Protein AF-A0A1I7Y5K2-F1 (afdb_monomer_lite)

Radius of gyration: 24.34 Å; chains: 1; bounding box: 49×54×79 Å

Organism: NCBI:txid37863

Structure (mmCIF, N/CA/C/O backbone):
data_AF-A0A1I7Y5K2-F1
#
_entry.id   AF-A0A1I7Y5K2-F1
#
loop_
_atom_site.group_PDB
_atom_site.id
_atom_site.type_symbol
_atom_site.label_atom_id
_atom_site.label_alt_id
_atom_site.label_comp_id
_atom_site.label_asym_id
_atom_site.label_entity_id
_atom_site.label_seq_id
_atom_site.pdbx_PDB_ins_code
_atom_site.Cartn_x
_atom_site.Cartn_y
_atom_site.Cartn_z
_atom_site.occupancy
_atom_site.B_iso_or_equiv
_atom_site.auth_seq_id
_atom_site.auth_comp_id
_atom_site.auth_asym_id
_atom_site.auth_atom_id
_atom_site.pdbx_PDB_model_num
ATOM 1 N N . MET A 1 1 ? -17.179 34.595 23.344 1.00 37.66 1 MET A N 1
ATOM 2 C CA . MET A 1 1 ? -16.167 33.654 22.824 1.00 37.66 1 MET A CA 1
ATOM 3 C C . MET A 1 1 ? -15.554 32.947 24.021 1.00 37.66 1 MET A C 1
ATOM 5 O O . MET A 1 1 ? -14.682 33.515 24.659 1.00 37.66 1 MET A O 1
ATOM 9 N N . SER A 1 2 ? -16.093 31.783 24.398 1.00 33.09 2 SER A N 1
ATOM 10 C CA . SER A 1 2 ? -15.522 30.965 25.476 1.00 33.09 2 SER A CA 1
ATOM 11 C C . SER A 1 2 ? -14.330 30.200 24.928 1.00 33.09 2 SER A C 1
ATOM 13 O O . SER A 1 2 ? -14.486 29.302 24.105 1.00 33.09 2 SER A O 1
ATOM 15 N N . THR A 1 3 ? -13.140 30.576 25.372 1.00 35.91 3 THR A N 1
ATOM 16 C CA . THR A 1 3 ? -11.918 29.797 25.209 1.00 35.91 3 THR A CA 1
ATOM 17 C C . THR A 1 3 ? -11.994 28.596 26.149 1.00 35.91 3 THR A C 1
ATOM 19 O O . THR A 1 3 ? -11.677 28.713 27.332 1.00 35.91 3 THR A O 1
ATOM 22 N N . HIS A 1 4 ? -12.454 27.448 25.648 1.00 36.56 4 HIS A N 1
ATOM 23 C CA . HIS A 1 4 ? -12.213 26.178 26.325 1.00 36.56 4 HIS A CA 1
ATOM 24 C C . HIS A 1 4 ? -10.718 25.880 26.216 1.00 36.56 4 HIS A C 1
ATOM 26 O O . HIS A 1 4 ? -10.217 25.521 25.155 1.00 36.56 4 HIS A O 1
ATOM 32 N N . SER A 1 5 ? -10.003 26.116 27.314 1.00 36.72 5 SER A N 1
ATOM 33 C CA . SER A 1 5 ? -8.627 25.668 27.481 1.00 36.72 5 SER A CA 1
ATOM 34 C C . SER A 1 5 ? -8.643 24.143 27.461 1.00 36.72 5 SER A C 1
ATOM 36 O O . SER A 1 5 ? -9.196 23.525 28.368 1.00 36.72 5 SER A O 1
ATOM 38 N N . ALA A 1 6 ? -8.090 23.547 26.407 1.00 40.03 6 ALA A N 1
ATOM 39 C CA . ALA A 1 6 ? -7.808 22.123 26.362 1.00 40.03 6 ALA A CA 1
ATOM 40 C C . ALA A 1 6 ? -6.718 21.839 27.404 1.00 40.03 6 ALA A C 1
ATOM 42 O O . ALA A 1 6 ? -5.532 22.054 27.158 1.00 40.03 6 ALA A O 1
ATOM 43 N N . GLU A 1 7 ? -7.128 21.439 28.607 1.00 40.06 7 GLU A N 1
ATOM 44 C CA . GLU A 1 7 ? -6.228 20.775 29.542 1.00 40.06 7 GLU A CA 1
ATOM 45 C C . GLU A 1 7 ? -5.637 19.567 28.819 1.00 40.06 7 GLU A C 1
ATOM 47 O O . GLU A 1 7 ? -6.370 18.694 28.354 1.00 40.06 7 GLU A O 1
ATOM 52 N N . ALA A 1 8 ? -4.310 19.556 28.680 1.00 41.44 8 ALA A N 1
ATOM 53 C CA . ALA A 1 8 ? -3.574 18.433 28.133 1.00 41.44 8 ALA A CA 1
ATOM 54 C C . ALA A 1 8 ? -3.951 17.185 28.938 1.00 41.44 8 ALA A C 1
ATOM 56 O O . ALA A 1 8 ? -3.559 17.043 30.100 1.00 41.44 8 ALA A O 1
ATOM 57 N N . SER A 1 9 ? -4.766 16.317 28.335 1.00 48.41 9 SER A N 1
ATOM 58 C CA . SER A 1 9 ? -5.190 15.059 28.931 1.00 48.41 9 SER A CA 1
ATOM 59 C C . SER A 1 9 ? -3.938 14.305 29.355 1.00 48.41 9 SER A C 1
ATOM 61 O O . SER A 1 9 ? -3.090 13.991 28.513 1.00 48.41 9 SER A O 1
ATOM 63 N N 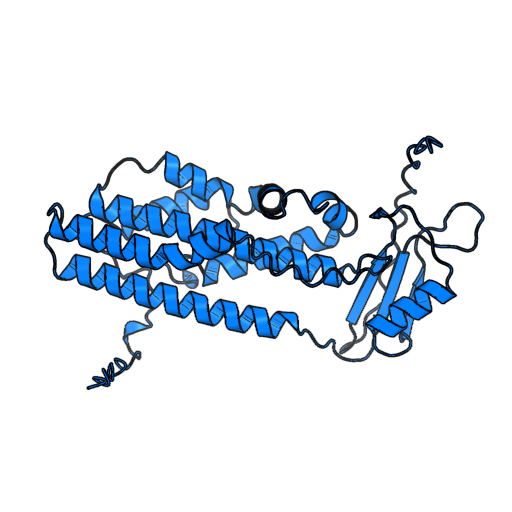. LYS A 1 10 ? -3.794 14.042 30.659 1.00 52.12 10 LYS A N 1
ATOM 64 C CA . LYS A 1 10 ? -2.754 13.133 31.148 1.00 52.12 10 LYS A CA 1
ATOM 65 C C . LYS A 1 10 ? -2.841 11.845 30.325 1.00 52.12 10 LYS A C 1
ATOM 67 O O . LYS A 1 10 ? -3.958 11.361 30.136 1.00 52.12 10 LYS A O 1
ATOM 72 N N . PRO A 1 11 ? -1.714 11.301 29.836 1.00 55.06 11 PRO A N 1
ATOM 73 C CA . PRO A 1 11 ? -1.735 10.045 29.106 1.00 55.06 11 PRO A CA 1
ATOM 74 C C . PRO A 1 11 ? -2.416 9.002 29.993 1.00 55.06 11 PRO A C 1
ATOM 76 O O . PRO A 1 11 ? -1.958 8.746 31.111 1.00 55.06 11 PRO A O 1
ATOM 79 N N . PHE A 1 12 ? -3.554 8.473 29.532 1.00 55.88 12 PHE A N 1
ATOM 80 C CA . PHE A 1 12 ? -4.196 7.331 30.170 1.00 55.88 12 PHE A CA 1
ATOM 81 C C . PHE A 1 12 ? -3.125 6.244 30.289 1.00 55.88 12 PHE A C 1
ATOM 83 O O . PHE A 1 12 ? -2.410 5.981 29.322 1.00 55.88 12 PHE A O 1
ATOM 90 N N . GLY A 1 13 ? -2.933 5.688 31.490 1.00 53.94 13 GLY A N 1
ATOM 91 C CA . GLY A 1 13 ? -1.950 4.624 31.690 1.00 53.94 13 GLY A CA 1
ATOM 92 C C . GLY A 1 13 ? -2.159 3.534 30.638 1.00 53.94 13 GLY A C 1
ATOM 93 O O . GLY A 1 13 ? -3.306 3.207 30.350 1.00 53.94 13 GLY A O 1
ATOM 94 N N . ASN A 1 14 ? -1.066 3.028 30.050 1.00 57.31 14 ASN A N 1
ATOM 95 C CA . ASN A 1 14 ? -1.033 2.041 28.957 1.00 57.31 14 ASN A CA 1
ATOM 96 C C . ASN A 1 14 ? -1.641 0.679 29.363 1.00 57.31 14 ASN A C 1
ATOM 98 O O . ASN A 1 14 ? -0.958 -0.342 29.370 1.00 57.31 14 ASN A O 1
ATOM 102 N N . ILE A 1 15 ? -2.913 0.647 29.743 1.00 66.31 15 ILE A N 1
ATOM 103 C CA . ILE A 1 15 ? -3.674 -0.569 29.994 1.00 66.31 15 ILE A CA 1
ATOM 104 C C . ILE A 1 15 ? -4.551 -0.764 28.764 1.00 66.31 15 ILE A C 1
ATOM 106 O O . ILE A 1 15 ? -5.681 -0.284 28.696 1.00 66.31 15 ILE A O 1
ATOM 110 N N . THR A 1 16 ? -3.973 -1.416 27.761 1.00 73.44 16 THR A N 1
ATOM 111 C CA . THR A 1 16 ? -4.699 -1.883 26.582 1.00 73.44 16 THR A CA 1
ATOM 112 C C . THR A 1 16 ? -5.585 -3.059 26.983 1.00 73.44 16 THR A C 1
ATOM 114 O O . THR A 1 16 ? -5.179 -3.915 27.775 1.00 73.44 16 THR A O 1
ATOM 117 N N . SER A 1 17 ? -6.801 -3.106 26.446 1.00 77.56 17 SER A N 1
ATOM 118 C CA . SER A 1 17 ? -7.681 -4.270 26.581 1.00 77.56 17 SER A CA 1
ATOM 119 C C . SER A 1 17 ? -6.979 -5.535 26.072 1.00 77.56 17 SER A C 1
ATOM 121 O O . SER A 1 17 ? -6.309 -5.522 25.037 1.00 77.56 17 SER A O 1
ATOM 123 N N . GLN A 1 18 ? -7.105 -6.636 26.820 1.00 83.12 18 GLN A N 1
ATOM 124 C CA . GLN A 1 18 ? -6.563 -7.925 26.392 1.00 83.12 18 GLN A CA 1
ATOM 125 C C . GLN A 1 18 ? -7.349 -8.455 25.192 1.00 83.12 18 GLN A C 1
ATOM 127 O O . GLN A 1 18 ? -8.580 -8.379 25.167 1.00 83.12 18 GLN A O 1
ATOM 132 N N . GLU A 1 19 ? -6.639 -9.024 24.218 1.00 87.06 19 GLU A N 1
ATOM 133 C CA . GLU A 1 19 ? -7.276 -9.653 23.065 1.00 87.06 19 GLU A CA 1
ATOM 134 C C . GLU A 1 19 ? -8.032 -10.924 23.489 1.00 87.06 19 GLU A C 1
ATOM 136 O O . GLU A 1 19 ? -7.443 -11.821 24.101 1.00 87.06 19 GLU A O 1
ATOM 141 N N . PRO A 1 20 ? -9.337 -11.030 23.184 1.00 85.81 20 PRO A N 1
ATOM 142 C CA . PRO A 1 20 ? -10.104 -12.233 23.457 1.00 85.81 20 PRO A CA 1
ATOM 143 C C . PRO A 1 20 ? -9.640 -13.384 22.557 1.00 85.81 20 PRO A C 1
ATOM 145 O O . PRO A 1 20 ? -9.213 -13.179 21.422 1.00 85.81 20 PRO A O 1
ATOM 148 N N . LEU A 1 21 ? -9.782 -14.621 23.044 1.00 86.62 21 LEU A N 1
ATOM 149 C CA . LEU A 1 21 ? -9.571 -15.814 22.223 1.00 86.62 21 LEU A CA 1
ATOM 150 C C . LEU A 1 21 ? -10.586 -15.840 21.073 1.00 86.62 21 LEU A C 1
ATOM 152 O O . LEU A 1 21 ? -11.796 -15.866 21.303 1.00 86.62 21 LEU A O 1
ATOM 156 N N . VAL A 1 22 ? -10.081 -15.870 19.842 1.00 90.25 22 VAL A N 1
ATOM 157 C CA . VAL A 1 22 ? -10.894 -15.929 18.624 1.00 90.25 22 VAL A CA 1
ATOM 158 C C . VAL A 1 22 ? -10.987 -17.384 18.169 1.00 90.25 22 VAL A C 1
ATOM 160 O O . VAL A 1 22 ? -9.975 -18.005 17.852 1.00 90.25 22 VAL A O 1
ATOM 163 N N . SER A 1 23 ? -12.195 -17.951 18.172 1.00 89.62 23 SER A N 1
ATOM 164 C CA . SER A 1 23 ? -12.431 -19.299 17.642 1.00 89.62 23 SER A CA 1
ATOM 165 C C . SER A 1 23 ? -12.283 -19.340 16.118 1.00 89.62 23 SER A C 1
ATOM 167 O O . SER A 1 23 ? -12.427 -18.324 15.439 1.00 89.62 23 SER A O 1
ATOM 169 N N . GLU A 1 24 ? -12.016 -20.521 15.560 1.00 89.25 24 GLU A N 1
ATOM 170 C CA . GLU A 1 24 ? -11.939 -20.704 14.107 1.00 89.25 24 GLU A CA 1
ATOM 171 C C . GLU A 1 24 ? -13.240 -20.241 13.422 1.00 89.25 24 GLU A C 1
ATOM 173 O O . GLU A 1 24 ? -14.340 -20.584 13.855 1.00 89.25 24 GLU A O 1
ATOM 178 N N . GLY A 1 25 ? -13.111 -19.424 12.371 1.00 88.06 25 GLY A N 1
ATOM 179 C CA . GLY A 1 25 ? -14.241 -18.805 11.665 1.00 88.06 25 GLY A CA 1
ATOM 180 C C . GLY A 1 25 ? -14.763 -17.497 12.279 1.00 88.06 25 GLY A C 1
ATOM 181 O O . GLY A 1 25 ? -15.548 -16.803 11.629 1.00 88.06 25 GLY A O 1
ATOM 182 N N . SER A 1 26 ? -14.301 -17.131 13.478 1.00 93.06 26 SER A N 1
ATOM 183 C CA . SER A 1 26 ? -14.578 -15.841 14.121 1.00 93.06 26 SER A CA 1
ATOM 184 C C . SER A 1 26 ? -13.512 -14.793 13.775 1.00 93.06 26 SER A C 1
ATOM 186 O O . SER A 1 26 ? -12.433 -15.115 13.278 1.00 93.06 26 SER A O 1
ATOM 188 N N . TRP A 1 27 ? -13.791 -13.524 14.071 1.00 93.50 27 TRP A N 1
ATOM 189 C CA . TRP A 1 27 ? -12.820 -12.425 13.997 1.00 93.50 27 TRP A CA 1
ATOM 190 C C . TRP A 1 27 ? -12.959 -11.484 15.194 1.00 93.50 27 TRP A C 1
ATOM 192 O O . TRP A 1 27 ? -14.011 -11.439 15.837 1.00 93.50 27 TRP A O 1
ATOM 202 N N . SER A 1 28 ? -11.894 -10.739 15.494 1.00 95.12 28 SER A N 1
ATOM 203 C CA . SER A 1 28 ? -11.885 -9.700 16.525 1.00 95.12 28 SER A CA 1
ATOM 204 C C . SER A 1 28 ? -11.565 -8.327 15.951 1.00 95.12 28 SER A C 1
ATOM 206 O O . SER A 1 28 ? -10.893 -8.200 14.926 1.00 95.12 28 SER A O 1
ATOM 208 N N . ASP A 1 29 ? -12.034 -7.294 16.639 1.00 95.69 29 ASP A N 1
ATOM 209 C CA . ASP A 1 29 ? -11.683 -5.904 16.367 1.00 95.69 29 ASP A CA 1
ATOM 210 C C . ASP A 1 29 ? -11.649 -5.112 17.681 1.00 95.69 29 ASP A C 1
ATOM 212 O O . ASP A 1 29 ? -12.198 -5.543 18.703 1.00 95.69 29 ASP A O 1
ATOM 216 N N . ARG A 1 30 ? -10.967 -3.967 17.652 1.00 96.38 30 ARG A N 1
ATOM 217 C CA . ARG A 1 30 ? -10.854 -3.025 18.766 1.00 96.38 30 ARG A CA 1
ATOM 218 C C . ARG A 1 30 ? -11.381 -1.669 18.327 1.00 96.38 30 ARG A C 1
ATOM 220 O O . ARG A 1 30 ? -10.899 -1.104 17.347 1.00 96.38 30 ARG A O 1
ATOM 227 N N . LEU A 1 31 ? -12.346 -1.135 19.072 1.00 96.38 31 LEU A N 1
ATOM 228 C CA . LEU A 1 31 ? -12.863 0.218 18.884 1.00 96.38 31 LEU A CA 1
ATOM 229 C C . LEU A 1 31 ? -12.273 1.136 19.947 1.00 96.38 31 LEU A C 1
ATOM 231 O O . LEU A 1 31 ? -12.247 0.764 21.115 1.00 96.38 31 LEU A O 1
ATOM 235 N N . SER A 1 32 ? -11.845 2.338 19.568 1.00 95.69 32 SER A N 1
ATOM 236 C CA . SER A 1 32 ? -11.253 3.308 20.492 1.00 95.69 32 SER A CA 1
ATOM 237 C C . SER A 1 32 ? -11.743 4.729 20.228 1.00 95.69 32 SER A C 1
ATOM 239 O O . SER A 1 32 ? -11.843 5.166 19.081 1.00 95.69 32 SER A O 1
ATOM 241 N N . THR A 1 33 ? -12.033 5.472 21.294 1.00 95.06 33 THR A N 1
ATOM 242 C CA . THR A 1 33 ? -12.347 6.910 21.273 1.00 95.06 33 THR A CA 1
ATOM 243 C C . THR A 1 33 ? -11.173 7.778 21.734 1.00 95.06 33 THR A C 1
ATOM 245 O O . THR A 1 33 ? -11.324 8.994 21.855 1.00 95.06 33 THR A O 1
ATOM 248 N N . ALA A 1 34 ? -9.997 7.188 21.978 1.00 92.75 34 ALA A N 1
ATOM 249 C CA . ALA A 1 34 ? -8.856 7.872 22.591 1.00 92.75 34 ALA A CA 1
ATOM 250 C C . ALA A 1 34 ? -8.385 9.115 21.810 1.00 92.75 34 ALA A C 1
ATOM 252 O O . ALA A 1 34 ? -8.087 10.141 22.414 1.00 92.75 34 ALA A O 1
ATOM 253 N N . ILE A 1 35 ? -8.404 9.063 20.475 1.00 87.88 35 ILE A N 1
ATOM 254 C CA . ILE A 1 35 ? -8.072 10.190 19.580 1.00 87.88 35 ILE A CA 1
ATOM 255 C C . ILE A 1 35 ? -9.026 11.385 19.750 1.00 87.88 35 ILE A C 1
ATOM 257 O O . ILE A 1 35 ? -8.610 12.534 19.588 1.00 87.88 35 ILE A O 1
ATOM 261 N N . GLU A 1 36 ? -10.292 11.125 20.076 1.00 88.31 36 GLU A N 1
ATOM 262 C CA . GLU A 1 36 ? -11.321 12.149 20.298 1.00 88.31 36 GLU A CA 1
ATOM 263 C C . GLU A 1 36 ? -11.380 12.603 21.766 1.00 88.31 36 GLU A C 1
ATOM 265 O O . GLU A 1 36 ? -12.098 13.544 22.097 1.00 88.31 36 GLU A O 1
ATOM 270 N N . GLY A 1 37 ? -10.660 11.926 22.670 1.00 89.69 37 GLY A N 1
ATOM 271 C CA . GLY A 1 37 ? -10.679 12.215 24.106 1.00 89.69 37 GLY A CA 1
ATOM 272 C C . GLY A 1 37 ? -12.044 11.994 24.769 1.00 89.69 37 GLY A C 1
ATOM 273 O O . GLY A 1 37 ? -12.308 12.548 25.835 1.00 89.69 37 GLY A O 1
ATOM 274 N N . THR A 1 38 ? -12.931 11.215 24.142 1.00 93.25 38 THR A N 1
ATOM 275 C CA . THR A 1 38 ? -14.263 10.903 24.684 1.00 93.25 38 THR A CA 1
ATOM 276 C C . THR A 1 38 ? -14.288 9.516 25.318 1.00 93.25 38 THR A C 1
ATOM 278 O O . THR A 1 38 ? -13.429 8.681 25.044 1.00 93.25 38 THR A O 1
ATOM 281 N N . CYS A 1 39 ? -15.275 9.262 26.177 1.00 95.81 39 CYS A N 1
ATOM 282 C CA . CYS A 1 39 ? -15.468 7.979 26.849 1.00 95.81 39 CYS A CA 1
ATOM 283 C C . CYS A 1 39 ? -16.911 7.520 26.692 1.00 95.81 39 CYS A C 1
ATOM 285 O O . CYS A 1 39 ? -17.830 8.344 26.736 1.00 95.81 39 CYS A O 1
ATOM 287 N N . LYS A 1 40 ? -17.104 6.209 26.564 1.00 97.50 40 LYS A N 1
ATOM 288 C CA . LYS A 1 40 ? -18.413 5.588 26.345 1.00 97.50 40 LYS A CA 1
ATOM 289 C C . LYS A 1 40 ? -18.747 4.605 27.452 1.00 97.50 40 LYS A C 1
ATOM 291 O O . LYS A 1 40 ? -17.862 3.948 27.993 1.00 97.50 40 LYS A O 1
ATOM 296 N N . SER A 1 41 ? -20.024 4.515 27.791 1.00 98.06 41 SER A N 1
ATOM 297 C CA . SER A 1 41 ? -20.540 3.464 28.668 1.00 98.06 41 SER A CA 1
ATOM 298 C C . SER A 1 41 ? -20.424 2.084 28.008 1.00 98.06 41 SER A C 1
ATOM 300 O O . SER A 1 41 ? -20.265 1.965 26.791 1.00 98.06 41 SER A O 1
ATOM 302 N N . GLU A 1 42 ? -20.533 1.026 28.809 1.00 98.06 42 GLU A N 1
ATOM 303 C CA . GLU A 1 42 ? -20.591 -0.350 28.305 1.00 98.06 42 GLU A CA 1
ATOM 304 C C . GLU A 1 42 ? -21.732 -0.555 27.293 1.00 98.06 42 GLU A C 1
ATOM 306 O O . GLU A 1 42 ? -21.532 -1.196 26.263 1.00 98.06 42 GLU A O 1
ATOM 311 N N . GLU A 1 43 ? -22.907 0.036 27.533 1.00 98.38 43 GLU A N 1
ATOM 312 C CA . GLU A 1 43 ? -24.062 -0.052 26.630 1.00 98.38 43 GLU A CA 1
ATOM 313 C C . GLU A 1 43 ? -23.775 0.580 25.259 1.00 98.38 43 GLU A C 1
ATOM 315 O O . GLU A 1 43 ? -24.085 -0.002 24.213 1.00 98.38 43 GLU A O 1
ATOM 320 N N . GLU A 1 44 ? -23.126 1.745 25.244 1.00 98.19 44 GLU A N 1
ATOM 321 C CA . GLU A 1 44 ? -22.708 2.408 24.007 1.00 98.19 44 GLU A CA 1
ATOM 322 C C . GLU A 1 44 ? -21.661 1.583 23.248 1.00 98.19 44 GLU A C 1
ATOM 324 O O . GLU A 1 44 ? -21.746 1.459 22.023 1.00 98.19 44 GLU A O 1
ATOM 329 N N . TRP A 1 45 ? -20.693 0.989 23.954 1.00 98.12 45 TRP A N 1
ATOM 330 C CA . TRP A 1 45 ? -19.691 0.118 23.338 1.00 98.12 45 TRP A CA 1
ATOM 331 C C . TRP A 1 45 ? -20.289 -1.164 22.775 1.00 98.12 45 TRP A C 1
ATOM 333 O O . TRP A 1 45 ? -19.922 -1.592 21.677 1.00 98.12 45 TRP A O 1
ATOM 343 N N . LEU A 1 46 ? -21.241 -1.759 23.488 1.00 98.12 46 LEU A N 1
ATOM 344 C CA . LEU A 1 46 ? -21.940 -2.951 23.039 1.00 98.12 46 LEU A CA 1
ATOM 345 C C . LEU A 1 46 ? -22.811 -2.655 21.814 1.00 98.12 46 LEU A C 1
ATOM 347 O O . LEU A 1 46 ? -22.864 -3.476 20.899 1.00 98.12 46 LEU A O 1
ATOM 351 N N . THR A 1 47 ? -23.441 -1.479 21.766 1.00 98.00 47 THR A N 1
ATOM 352 C CA . THR A 1 47 ? -24.194 -1.006 20.596 1.00 98.00 47 THR A CA 1
ATOM 353 C C . THR A 1 47 ? -23.271 -0.858 19.387 1.00 98.00 47 THR A C 1
ATOM 355 O O . THR A 1 47 ? -23.518 -1.479 18.355 1.00 98.00 47 THR A O 1
ATOM 358 N N . ALA A 1 48 ? -22.153 -0.141 19.534 1.00 96.88 48 ALA A N 1
ATOM 359 C CA . ALA A 1 48 ? -21.166 0.038 18.467 1.00 96.88 48 ALA A CA 1
ATOM 360 C C . ALA A 1 48 ? -20.589 -1.296 17.957 1.00 96.88 48 ALA A C 1
ATOM 362 O O . ALA A 1 48 ? -20.543 -1.538 16.754 1.00 96.88 48 ALA A O 1
ATOM 363 N N . SER A 1 49 ? -20.211 -2.197 18.866 1.00 96.25 49 SER A N 1
ATOM 364 C CA . SER A 1 49 ? -19.684 -3.524 18.512 1.00 96.25 49 SER A CA 1
ATOM 365 C C . SER A 1 49 ? -20.744 -4.395 17.826 1.00 96.25 49 SER A C 1
ATOM 367 O O . SER A 1 49 ? -20.440 -5.173 16.924 1.00 96.25 49 SER A O 1
ATOM 369 N N . THR A 1 50 ? -22.012 -4.252 18.226 1.00 96.12 50 THR A N 1
ATOM 370 C CA . THR A 1 50 ? -23.146 -4.944 17.596 1.00 96.12 50 THR A CA 1
ATOM 371 C C . THR A 1 50 ? -23.363 -4.475 16.160 1.00 96.12 50 THR A C 1
ATOM 373 O O . THR A 1 50 ? -23.651 -5.302 15.296 1.00 96.12 50 THR A O 1
ATOM 376 N N . GLU A 1 51 ? -23.204 -3.177 15.892 1.00 94.06 51 GLU A N 1
ATOM 377 C CA . GLU A 1 51 ? -23.260 -2.627 14.534 1.00 94.06 51 GLU A CA 1
ATOM 378 C C . GLU A 1 51 ? -22.139 -3.190 13.651 1.00 94.06 51 GLU A C 1
ATOM 380 O O . GLU A 1 51 ? -22.418 -3.622 12.535 1.00 94.06 51 GLU A O 1
ATOM 385 N N . GLU A 1 52 ? -20.902 -3.256 14.156 1.00 92.62 52 GLU A N 1
ATOM 386 C CA . GLU A 1 52 ? -19.756 -3.821 13.419 1.00 92.62 52 GLU A CA 1
ATOM 387 C C . GLU A 1 52 ? -19.925 -5.322 13.127 1.00 92.62 52 GLU A C 1
ATOM 389 O O . GLU A 1 52 ? -19.673 -5.785 12.014 1.00 92.62 52 GLU A O 1
ATOM 394 N N . CYS A 1 53 ? -20.402 -6.101 14.102 1.00 93.69 53 CYS A N 1
ATOM 395 C CA . CYS A 1 53 ? -20.674 -7.529 13.914 1.00 93.69 53 CYS A CA 1
ATOM 396 C C . CYS A 1 53 ? -21.953 -7.811 13.088 1.00 93.69 53 CYS A C 1
ATOM 398 O O . CYS A 1 53 ? -22.168 -8.944 12.643 1.00 93.69 53 CYS A O 1
ATOM 400 N N . GLY A 1 54 ? -22.872 -6.843 12.973 1.00 93.94 54 GLY A N 1
ATOM 401 C CA . GLY A 1 54 ? -24.249 -7.039 12.493 1.00 93.94 54 GLY A CA 1
ATOM 402 C C . GLY A 1 54 ? -25.164 -7.830 13.449 1.00 93.94 54 GLY A C 1
ATOM 403 O O . GLY A 1 54 ? -26.290 -8.176 13.084 1.00 93.94 54 GLY A O 1
ATOM 404 N N . LYS A 1 55 ? -24.681 -8.173 14.649 1.00 94.62 55 LYS A N 1
ATOM 405 C CA . LYS A 1 55 ? -25.407 -8.786 15.778 1.00 94.62 55 LYS A CA 1
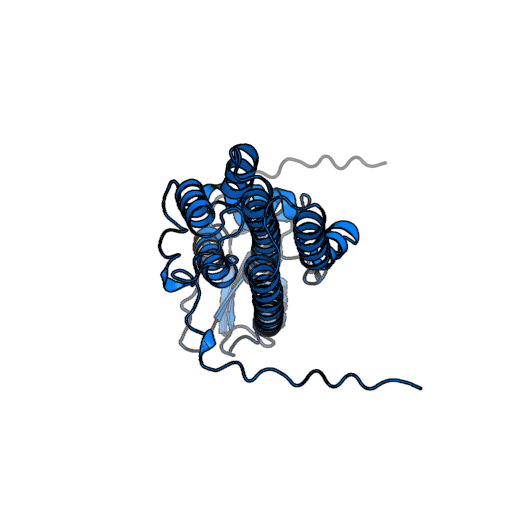ATOM 406 C C . LYS A 1 55 ? -24.563 -8.681 17.051 1.00 94.62 55 LYS A C 1
ATOM 408 O O . LYS A 1 55 ? -23.395 -8.327 16.974 1.00 94.62 55 LYS A O 1
ATOM 413 N N . LYS A 1 56 ? -25.124 -9.014 18.217 1.00 96.62 56 LYS A N 1
ATOM 414 C CA . LYS A 1 56 ? -24.394 -8.920 19.492 1.00 96.62 56 LYS A CA 1
ATOM 415 C C . LYS A 1 56 ? -23.073 -9.720 19.437 1.00 96.62 56 LYS A C 1
ATOM 417 O O . LYS A 1 56 ? -23.126 -10.884 19.024 1.00 96.62 56 LYS A O 1
ATOM 422 N N . PRO A 1 57 ? -21.925 -9.140 19.846 1.00 96.94 57 PRO A N 1
ATOM 423 C CA . PRO A 1 57 ? -20.656 -9.859 19.885 1.00 96.94 57 PRO A CA 1
ATOM 424 C C . PRO A 1 57 ? -20.735 -11.058 20.836 1.00 96.94 57 PRO A C 1
ATOM 426 O O . PRO A 1 57 ? -21.450 -11.033 21.840 1.00 96.94 57 PRO A O 1
ATOM 429 N N . THR A 1 58 ? -19.991 -12.113 20.512 1.00 96.38 58 THR A N 1
ATOM 430 C CA . THR A 1 58 ? -19.932 -13.340 21.328 1.00 96.38 58 THR A CA 1
ATOM 431 C C . THR A 1 58 ? -19.150 -13.143 22.619 1.00 96.38 58 THR A C 1
ATOM 433 O O . THR A 1 58 ? -19.471 -13.753 23.636 1.00 96.38 58 THR A O 1
ATOM 436 N N . ASN A 1 59 ? -18.147 -12.269 22.576 1.00 96.81 59 ASN A N 1
ATOM 437 C CA . ASN A 1 59 ? -17.338 -11.862 23.710 1.00 96.81 59 ASN A CA 1
ATOM 438 C C . ASN A 1 59 ? -16.895 -10.406 23.516 1.00 96.81 59 ASN A C 1
ATOM 440 O O . ASN A 1 59 ? -16.754 -9.955 22.375 1.00 96.81 59 ASN A O 1
ATOM 444 N N . TYR A 1 60 ? -16.678 -9.683 24.610 1.00 97.12 60 TYR A N 1
ATOM 445 C CA . TYR A 1 60 ? -16.065 -8.361 24.601 1.00 97.12 60 TYR A CA 1
ATOM 446 C C . TYR A 1 60 ? -15.338 -8.079 25.916 1.00 97.12 60 TYR A C 1
ATOM 448 O O . TYR A 1 60 ? -15.674 -8.621 26.967 1.00 97.12 60 TYR A O 1
ATOM 456 N N . VAL A 1 61 ? -14.335 -7.214 25.836 1.00 97.25 61 VAL A N 1
ATOM 457 C CA . VAL A 1 61 ? -13.507 -6.756 26.947 1.00 97.25 61 VAL A CA 1
ATOM 458 C C . VAL A 1 61 ? -13.419 -5.239 26.857 1.00 97.25 61 VAL A C 1
ATOM 460 O O . VAL A 1 61 ? -13.006 -4.694 25.833 1.00 97.25 61 VAL A O 1
ATOM 463 N N . LEU A 1 62 ? -13.819 -4.553 27.924 1.00 96.75 62 LEU A N 1
ATOM 464 C CA . LEU A 1 62 ? -13.687 -3.102 28.045 1.00 96.75 62 LEU A CA 1
ATOM 465 C C . LEU A 1 62 ? -12.243 -2.755 28.430 1.00 96.75 62 LEU A C 1
ATOM 467 O O . LEU A 1 62 ? -11.627 -3.461 29.230 1.00 96.75 62 LEU A O 1
ATOM 471 N N . GLY A 1 63 ? -11.691 -1.700 27.832 1.00 94.75 63 GLY A N 1
ATOM 472 C CA . GLY A 1 63 ? -10.331 -1.245 28.122 1.00 94.75 63 GLY A CA 1
ATOM 473 C C . GLY A 1 63 ? -10.254 -0.291 29.309 1.00 94.75 63 GLY A C 1
ATOM 474 O O . GLY A 1 63 ? -10.964 -0.443 30.302 1.00 94.75 63 GLY A O 1
ATOM 475 N N . ALA A 1 64 ? -9.368 0.703 29.218 1.00 92.88 64 ALA A N 1
ATOM 476 C CA . ALA A 1 64 ? -9.134 1.640 30.311 1.00 92.88 64 ALA A CA 1
ATOM 477 C C . ALA A 1 64 ? -10.395 2.448 30.675 1.00 92.88 64 ALA A C 1
ATOM 479 O O . ALA A 1 64 ? -11.071 3.017 29.811 1.00 92.88 64 ALA A O 1
ATOM 480 N N . GLN A 1 65 ? -10.681 2.509 31.976 1.00 95.25 65 GLN A N 1
ATOM 481 C CA . GLN A 1 65 ? -11.772 3.292 32.546 1.00 95.25 65 GLN A CA 1
ATOM 482 C C . GLN A 1 65 ? -11.402 4.782 32.616 1.00 95.25 65 GLN A C 1
ATOM 484 O O . GLN A 1 65 ? -10.249 5.154 32.853 1.00 95.25 65 GLN A O 1
ATOM 489 N N . CYS A 1 66 ? -12.392 5.648 32.421 1.00 94.31 66 CYS A N 1
ATOM 490 C CA . CYS A 1 66 ? -12.223 7.093 32.436 1.00 94.31 66 CYS A CA 1
ATOM 491 C C . CYS A 1 66 ? -12.452 7.684 33.827 1.00 94.31 66 CYS A C 1
ATOM 493 O O . CYS A 1 66 ? -13.558 8.115 34.162 1.00 94.31 66 CYS A O 1
ATOM 495 N N . GLY A 1 67 ? -11.380 7.740 34.622 1.00 91.31 67 GLY A N 1
ATOM 496 C CA . GLY A 1 67 ? -11.452 8.204 36.008 1.00 91.31 67 GLY A CA 1
ATOM 497 C C . GLY A 1 67 ? -12.386 7.316 36.831 1.00 91.31 67 GLY A C 1
ATOM 498 O O . GLY A 1 67 ? -12.361 6.099 36.678 1.00 91.31 67 GLY A O 1
ATOM 499 N N . ASP A 1 68 ? -13.236 7.933 37.651 1.00 91.88 68 ASP A N 1
ATOM 500 C CA . ASP A 1 68 ? -14.175 7.222 38.532 1.00 91.88 68 ASP A CA 1
ATOM 501 C C . ASP A 1 68 ? -15.552 6.969 37.881 1.00 91.88 68 ASP A C 1
ATOM 503 O O . ASP A 1 68 ? -16.513 6.620 38.563 1.00 91.88 68 ASP A O 1
ATOM 507 N N . GLN A 1 69 ? -15.694 7.205 36.570 1.00 92.19 69 GLN A N 1
ATOM 508 C CA . GLN A 1 69 ? -16.950 6.981 35.845 1.00 92.19 69 GLN A CA 1
ATOM 509 C C . GLN A 1 69 ? -16.998 5.562 35.277 1.00 92.19 69 GLN A C 1
ATOM 511 O O . GLN A 1 69 ? -15.985 5.074 34.785 1.00 92.19 69 GLN A O 1
ATOM 516 N N . ASP A 1 70 ? -18.180 4.940 35.222 1.00 96.00 70 ASP A N 1
ATOM 517 C CA . ASP A 1 70 ? -18.421 3.660 34.523 1.00 96.00 70 ASP A CA 1
ATOM 518 C C . ASP A 1 70 ? -18.426 3.843 32.990 1.00 96.00 70 ASP A C 1
ATOM 520 O O . ASP A 1 70 ? -19.401 3.579 32.282 1.00 96.00 70 ASP A O 1
ATOM 524 N N . LYS A 1 71 ? -17.327 4.396 32.471 1.00 97.50 71 LYS A N 1
ATOM 525 C CA . LYS A 1 71 ? -17.082 4.677 31.059 1.00 97.50 71 LYS A CA 1
ATOM 526 C C . LYS A 1 71 ? -15.661 4.297 30.689 1.00 97.50 71 LYS A C 1
ATOM 528 O O . LYS A 1 71 ? -14.748 4.420 31.498 1.00 97.50 71 LYS A O 1
ATOM 533 N N . TYR A 1 72 ? -15.477 3.915 29.435 1.00 97.00 72 TYR A N 1
ATOM 534 C CA . TYR A 1 72 ? -14.257 3.304 28.930 1.00 97.00 72 TYR A CA 1
ATOM 535 C C . TYR A 1 72 ? -13.832 3.970 27.622 1.00 97.00 72 TYR A C 1
ATOM 537 O O . TYR A 1 72 ? -14.684 4.400 26.836 1.00 97.00 72 TYR A O 1
ATOM 545 N N . VAL A 1 73 ? -12.522 4.049 27.387 1.00 96.19 73 VAL A N 1
ATOM 546 C CA . VAL A 1 73 ? -11.947 4.636 26.159 1.00 96.19 73 VAL A CA 1
ATOM 547 C C . VAL A 1 73 ? -11.955 3.680 24.969 1.00 96.19 73 VAL A C 1
ATOM 549 O O . VAL A 1 73 ? -11.786 4.113 23.831 1.00 96.19 73 VAL A O 1
ATOM 552 N N . GLU A 1 74 ? -12.124 2.381 25.210 1.00 96.75 74 GLU A N 1
ATOM 553 C CA . GLU A 1 74 ? -12.076 1.366 24.163 1.00 96.75 74 GLU A CA 1
ATOM 554 C C . GLU A 1 74 ? -12.818 0.084 24.553 1.00 96.75 74 GLU A C 1
ATOM 556 O O . GLU A 1 74 ? -13.068 -0.185 25.733 1.00 96.75 74 GLU A O 1
ATOM 561 N N . VAL A 1 75 ? -13.116 -0.726 23.541 1.00 97.56 75 VAL A N 1
ATOM 562 C CA . VAL A 1 75 ? -13.634 -2.090 23.670 1.00 97.56 75 VAL A CA 1
ATOM 563 C C . VAL A 1 75 ? -12.967 -2.983 22.628 1.00 97.56 75 VAL A C 1
ATOM 565 O O . VAL A 1 75 ? -12.831 -2.594 21.469 1.00 97.56 75 VAL A O 1
ATOM 568 N N . THR A 1 76 ? -12.583 -4.192 23.025 1.00 97.81 76 THR A N 1
ATOM 569 C CA . THR A 1 76 ? -12.184 -5.263 22.102 1.00 97.81 76 THR A CA 1
ATOM 570 C C . THR A 1 76 ? -13.263 -6.334 22.106 1.00 97.81 76 THR A C 1
ATOM 572 O O . THR A 1 76 ? -13.730 -6.727 23.170 1.00 97.81 76 THR A O 1
ATOM 575 N N . PHE A 1 77 ? -13.690 -6.809 20.939 1.00 96.81 77 PHE A N 1
ATOM 576 C CA . PHE A 1 77 ? -14.827 -7.726 20.814 1.00 96.81 77 PHE A CA 1
ATOM 577 C C . PHE A 1 77 ? -14.582 -8.825 19.778 1.00 96.81 77 PHE A C 1
ATOM 579 O O . PHE A 1 77 ? -13.648 -8.751 18.982 1.00 96.81 77 PHE A O 1
ATOM 586 N N . THR A 1 78 ? -15.412 -9.872 19.808 1.00 97.00 78 THR A N 1
ATOM 587 C CA . THR A 1 78 ? -15.340 -11.020 18.889 1.00 97.00 78 THR A CA 1
ATOM 588 C C . THR A 1 78 ? -16.687 -11.292 18.227 1.00 97.00 78 THR A C 1
ATOM 590 O O . THR A 1 78 ? -17.707 -11.465 18.905 1.00 97.00 78 THR A O 1
ATOM 593 N N . CYS A 1 79 ? -16.683 -11.405 16.901 1.00 95.50 79 CYS A N 1
ATOM 594 C CA . CYS A 1 79 ? -17.835 -11.793 16.093 1.00 95.50 79 CYS A CA 1
ATOM 595 C C . CYS A 1 79 ? -17.632 -13.212 15.540 1.00 95.50 79 CYS A C 1
ATOM 597 O O . CYS A 1 79 ? -16.546 -13.551 15.086 1.00 95.50 79 CYS A O 1
ATOM 599 N N . ASP A 1 80 ? -18.686 -14.023 15.521 1.00 93.38 80 ASP A N 1
ATOM 600 C CA . ASP A 1 80 ? -18.690 -15.424 15.055 1.00 93.38 80 ASP A CA 1
ATOM 601 C C . ASP A 1 80 ? -19.071 -15.604 13.576 1.00 93.38 80 ASP A C 1
ATOM 603 O O . ASP A 1 80 ? -19.065 -16.717 13.055 1.00 93.38 80 ASP A O 1
ATOM 607 N N . LYS A 1 81 ? -19.463 -14.526 12.892 1.00 84.00 81 LYS A N 1
ATOM 608 C CA . LYS A 1 81 ? -19.709 -14.551 11.449 1.00 84.00 81 LYS A CA 1
ATOM 609 C C . LYS A 1 81 ? -18.434 -14.174 10.711 1.00 84.00 81 LYS A C 1
ATOM 611 O O . LYS A 1 81 ? -17.803 -13.207 11.130 1.00 84.00 81 LYS A O 1
ATOM 616 N N . PRO A 1 82 ? -18.112 -14.819 9.578 1.00 81.81 82 PRO A N 1
ATOM 617 C CA . PRO A 1 82 ? -17.015 -14.371 8.736 1.00 81.81 82 PRO A CA 1
ATOM 618 C C . PRO A 1 82 ? -17.243 -12.918 8.328 1.00 81.81 82 PRO A C 1
ATOM 620 O O . PRO A 1 82 ? -18.363 -12.499 8.013 1.00 81.81 82 PRO A O 1
ATOM 623 N N . ARG A 1 83 ? -16.170 -12.135 8.362 1.00 81.50 83 ARG A N 1
ATOM 624 C CA . ARG A 1 83 ? -16.241 -10.725 8.016 1.00 81.50 83 ARG A CA 1
ATOM 625 C C . ARG A 1 83 ? -16.448 -10.570 6.516 1.00 81.50 83 ARG A C 1
ATOM 627 O O . ARG A 1 83 ? -15.768 -11.211 5.719 1.00 81.50 83 ARG A O 1
ATOM 634 N N . THR A 1 84 ? -17.372 -9.696 6.129 1.00 74.56 84 THR A N 1
ATOM 635 C CA . THR A 1 84 ? -17.472 -9.272 4.730 1.00 74.56 84 THR A CA 1
ATOM 636 C C . THR A 1 84 ? -16.382 -8.236 4.479 1.00 74.56 84 THR A C 1
ATOM 638 O O . THR A 1 84 ? -16.529 -7.076 4.859 1.00 74.56 84 THR A O 1
ATOM 641 N N . ASP A 1 85 ? -15.266 -8.657 3.890 1.00 73.19 85 ASP A N 1
ATOM 642 C CA . ASP A 1 85 ? -14.183 -7.748 3.517 1.00 73.19 85 ASP A CA 1
ATOM 643 C C . ASP A 1 85 ? -14.469 -7.109 2.152 1.00 73.19 85 ASP A C 1
ATOM 645 O O . ASP A 1 85 ? -13.960 -7.524 1.113 1.0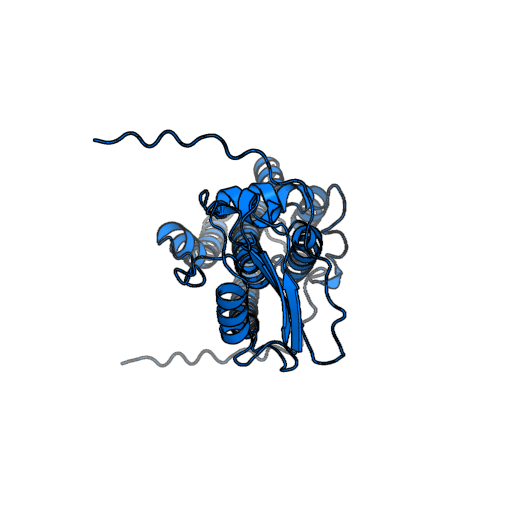0 73.19 85 ASP A O 1
ATOM 649 N N . VAL A 1 86 ? -15.316 -6.077 2.167 1.00 67.81 86 VAL A N 1
ATOM 650 C CA . VAL A 1 86 ? -15.675 -5.302 0.966 1.00 67.81 86 VAL A CA 1
ATOM 651 C C . VAL A 1 86 ? -14.442 -4.636 0.335 1.00 67.81 86 VAL A C 1
ATOM 653 O O . VAL A 1 86 ? -14.436 -4.338 -0.860 1.00 67.81 86 VAL A O 1
ATOM 656 N N . TYR A 1 87 ? -13.379 -4.409 1.112 1.00 69.94 87 TYR A N 1
ATOM 657 C CA . TYR A 1 87 ? -12.172 -3.758 0.616 1.00 69.94 87 TYR A CA 1
ATOM 658 C C . TYR A 1 87 ? -11.316 -4.722 -0.192 1.00 69.94 87 TYR A C 1
ATOM 660 O O . TYR A 1 87 ? -10.839 -4.336 -1.256 1.00 69.94 87 TYR A O 1
ATOM 668 N N . THR A 1 88 ? -11.162 -5.975 0.242 1.00 73.44 88 THR A N 1
ATOM 669 C CA . THR A 1 88 ? -10.325 -6.956 -0.469 1.00 73.44 88 THR A CA 1
ATOM 670 C C . THR A 1 88 ? -10.740 -7.144 -1.932 1.00 73.44 88 THR A C 1
ATOM 672 O O . THR A 1 88 ? -9.868 -7.206 -2.806 1.00 73.44 88 THR A O 1
ATOM 675 N N . ASP A 1 89 ? -12.037 -7.132 -2.242 1.00 72.12 89 ASP A N 1
ATOM 676 C CA . ASP A 1 89 ? -12.515 -7.225 -3.627 1.00 72.12 89 ASP A CA 1
ATOM 677 C C . ASP A 1 89 ? -12.082 -6.012 -4.465 1.00 72.12 89 ASP A C 1
ATOM 679 O O . ASP A 1 89 ? -11.535 -6.158 -5.562 1.00 72.12 89 ASP A O 1
ATOM 683 N N . ILE A 1 90 ? -12.253 -4.800 -3.927 1.00 72.88 90 ILE A N 1
ATOM 684 C CA . ILE A 1 90 ? -11.855 -3.550 -4.593 1.00 72.88 90 ILE A CA 1
ATOM 685 C C . ILE A 1 90 ? -10.336 -3.514 -4.797 1.00 72.88 90 ILE A C 1
ATOM 687 O O . ILE A 1 90 ? -9.861 -3.163 -5.882 1.00 72.88 90 ILE A O 1
ATOM 691 N N . LEU A 1 91 ? -9.574 -3.909 -3.776 1.00 74.62 91 LEU A N 1
ATOM 692 C CA . LEU A 1 91 ? -8.117 -3.981 -3.822 1.00 74.62 91 LEU A CA 1
ATOM 693 C C . LEU A 1 91 ? -7.634 -4.963 -4.892 1.00 74.62 91 LEU A C 1
ATOM 695 O O . LEU A 1 91 ? -6.721 -4.653 -5.658 1.00 74.62 91 LEU A O 1
ATOM 699 N N . THR A 1 92 ? -8.293 -6.115 -5.001 1.00 78.44 92 THR A N 1
ATOM 700 C CA . THR A 1 92 ? -7.979 -7.135 -6.007 1.00 78.44 92 THR A CA 1
ATOM 701 C C . THR A 1 92 ? -8.261 -6.634 -7.424 1.00 78.44 92 THR A C 1
ATOM 703 O O . THR A 1 92 ? -7.437 -6.812 -8.325 1.00 78.44 92 THR A O 1
ATOM 706 N N . VAL A 1 93 ? -9.392 -5.954 -7.641 1.00 80.00 93 VAL A N 1
ATOM 707 C CA . VAL A 1 93 ? -9.726 -5.361 -8.946 1.00 80.00 93 VAL A CA 1
ATOM 708 C C . VAL A 1 93 ? -8.702 -4.296 -9.346 1.00 80.00 93 VAL A C 1
ATOM 710 O O . VAL A 1 93 ? -8.219 -4.319 -10.482 1.00 80.00 93 VAL A O 1
ATOM 713 N N . LYS A 1 94 ? -8.322 -3.403 -8.420 1.00 77.62 94 LYS A N 1
ATOM 714 C CA . LYS A 1 94 ? -7.278 -2.390 -8.653 1.00 77.62 94 LYS A CA 1
ATOM 715 C C . LYS A 1 94 ? -5.950 -3.044 -9.036 1.00 77.62 94 LYS A C 1
ATOM 717 O O . LYS A 1 94 ? -5.385 -2.697 -10.071 1.00 77.62 94 LYS A O 1
ATOM 722 N N . LYS A 1 95 ? -5.497 -4.032 -8.257 1.00 79.06 95 LYS A N 1
ATOM 723 C CA . LYS A 1 95 ? -4.266 -4.796 -8.517 1.00 79.06 95 LYS A CA 1
ATOM 724 C C . LYS A 1 95 ? -4.235 -5.365 -9.939 1.00 79.06 95 LYS A C 1
ATOM 726 O O . LYS A 1 95 ? -3.279 -5.148 -10.681 1.00 79.06 95 LYS A O 1
ATOM 731 N N . ASN A 1 96 ? -5.312 -6.026 -10.360 1.00 80.44 96 ASN A N 1
ATOM 732 C CA . ASN A 1 96 ? -5.402 -6.612 -11.700 1.00 80.44 96 ASN A CA 1
ATOM 733 C C . ASN A 1 96 ? -5.388 -5.553 -12.815 1.00 80.44 96 ASN A C 1
ATOM 735 O O . ASN A 1 96 ? -4.757 -5.754 -13.856 1.00 80.44 96 ASN A O 1
ATOM 739 N N . TYR A 1 97 ? -6.067 -4.421 -12.604 1.00 82.06 97 TYR A N 1
ATOM 740 C CA . TYR A 1 97 ? -6.059 -3.306 -13.550 1.00 82.06 97 TYR A CA 1
ATOM 741 C C . TYR A 1 97 ? -4.655 -2.721 -13.723 1.00 82.06 97 TYR A C 1
ATOM 743 O O . TYR A 1 97 ? -4.187 -2.587 -14.857 1.00 82.06 97 TYR A O 1
ATOM 751 N N . HIS A 1 98 ? -3.971 -2.426 -12.612 1.00 79.19 98 HIS A N 1
ATOM 752 C CA . HIS A 1 98 ? -2.610 -1.902 -12.640 1.00 79.19 98 HIS A CA 1
ATOM 753 C C . HIS A 1 98 ? -1.687 -2.869 -13.361 1.00 79.19 98 HIS A C 1
ATOM 755 O O . HIS A 1 98 ? -1.096 -2.483 -14.363 1.00 79.19 98 HIS A O 1
ATOM 761 N N . ARG A 1 99 ? -1.681 -4.147 -12.977 1.00 81.38 99 ARG A N 1
ATOM 762 C CA . ARG A 1 99 ? -0.824 -5.153 -13.606 1.00 81.38 99 ARG A CA 1
ATOM 763 C C . ARG A 1 99 ? -0.978 -5.222 -15.130 1.00 81.38 99 ARG A C 1
ATOM 765 O O . ARG A 1 99 ? 0.008 -5.302 -15.860 1.00 81.38 99 ARG A O 1
ATOM 772 N N . LYS A 1 100 ? -2.210 -5.154 -15.643 1.00 84.38 100 LYS A N 1
ATOM 773 C CA . LYS A 1 100 ? -2.468 -5.140 -17.093 1.00 84.38 100 LYS A CA 1
ATOM 774 C C . LYS A 1 100 ? -1.895 -3.894 -17.773 1.00 84.38 100 LYS A C 1
ATOM 776 O O . LYS A 1 100 ? -1.370 -3.984 -18.888 1.00 84.38 100 LYS A O 1
ATOM 781 N N . LEU A 1 101 ? -2.013 -2.740 -17.120 1.00 83.00 101 LEU A N 1
ATOM 782 C CA . LEU A 1 101 ? -1.440 -1.487 -17.598 1.00 83.00 101 LEU A CA 1
ATOM 783 C C . LEU A 1 101 ? 0.093 -1.585 -17.662 1.00 83.00 101 LEU A C 1
ATOM 785 O O . LEU A 1 101 ? 0.661 -1.267 -18.705 1.00 83.00 101 LEU A O 1
ATOM 789 N N . GLU A 1 102 ? 0.741 -2.111 -16.616 1.00 84.00 102 GLU A N 1
ATOM 790 C CA . GLU A 1 102 ? 2.200 -2.320 -16.570 1.00 84.00 102 GLU A CA 1
ATOM 791 C C . GLU A 1 102 ? 2.687 -3.162 -17.750 1.00 84.00 102 GLU A C 1
ATOM 793 O O . GLU A 1 102 ? 3.586 -2.749 -18.482 1.00 84.00 102 GLU A O 1
ATOM 798 N N . LEU A 1 103 ? 2.050 -4.316 -17.980 1.00 84.69 103 LEU A N 1
ATOM 799 C CA . LEU A 1 103 ? 2.403 -5.226 -19.072 1.00 84.69 103 LEU A CA 1
ATOM 800 C C . LEU A 1 103 ? 2.242 -4.564 -20.444 1.00 84.69 103 LEU A C 1
ATOM 802 O O . LEU A 1 103 ? 3.088 -4.728 -21.324 1.00 84.69 103 LEU A O 1
ATOM 806 N N . THR A 1 104 ? 1.174 -3.784 -20.624 1.00 88.44 104 THR A N 1
ATOM 807 C CA . THR A 1 104 ? 0.908 -3.071 -21.881 1.00 88.44 104 THR A CA 1
ATOM 808 C C . THR A 1 104 ? 1.986 -2.026 -22.159 1.00 88.44 104 THR A C 1
ATOM 810 O O . THR A 1 104 ? 2.498 -1.934 -23.277 1.00 88.44 104 THR A O 1
ATOM 813 N N . ILE A 1 105 ? 2.356 -1.242 -21.145 1.00 88.06 105 ILE A N 1
ATOM 814 C CA . ILE A 1 105 ? 3.379 -0.204 -21.283 1.00 88.06 105 ILE A CA 1
ATOM 815 C C . ILE A 1 105 ? 4.755 -0.840 -21.496 1.00 88.06 105 ILE A C 1
ATOM 817 O O . ILE A 1 105 ? 5.497 -0.404 -22.375 1.00 88.06 105 ILE A O 1
ATOM 821 N N . PHE A 1 106 ? 5.083 -1.896 -20.749 1.00 88.62 106 PHE A N 1
ATOM 822 C CA . PHE A 1 106 ? 6.337 -2.621 -20.916 1.00 88.62 106 PHE A CA 1
ATOM 823 C C . PHE A 1 106 ? 6.473 -3.187 -22.336 1.00 88.62 106 PHE A C 1
ATOM 825 O O . PHE A 1 106 ? 7.496 -2.986 -22.990 1.00 88.62 106 PHE A O 1
ATOM 832 N N . GLY A 1 107 ? 5.419 -3.824 -22.861 1.00 89.81 107 GLY A N 1
ATOM 833 C CA . GLY A 1 107 ? 5.393 -4.316 -24.240 1.00 89.81 107 GLY A CA 1
ATOM 834 C C . GLY A 1 107 ? 5.603 -3.204 -25.273 1.00 89.81 107 GLY A C 1
ATOM 835 O O . GLY A 1 107 ? 6.293 -3.407 -26.272 1.00 89.81 107 GLY A O 1
ATOM 836 N N . ARG A 1 108 ? 5.082 -1.999 -25.009 1.00 92.19 108 ARG A N 1
ATOM 837 C CA . ARG A 1 108 ? 5.329 -0.822 -25.852 1.00 92.19 108 ARG A CA 1
ATOM 838 C C . ARG A 1 108 ? 6.790 -0.371 -25.806 1.00 92.19 108 ARG A C 1
ATOM 840 O O . ARG A 1 108 ? 7.343 -0.090 -26.865 1.00 92.19 108 ARG A O 1
ATOM 847 N N . LEU A 1 109 ? 7.417 -0.322 -24.629 1.00 93.12 109 LEU A N 1
ATOM 848 C CA . LEU A 1 109 ? 8.846 -0.001 -24.517 1.00 93.12 109 LEU A CA 1
ATOM 849 C C . LEU A 1 109 ? 9.705 -1.033 -25.252 1.00 93.12 109 LEU A C 1
ATOM 851 O O . LEU A 1 109 ? 10.572 -0.647 -26.029 1.00 93.12 109 LEU A O 1
ATOM 855 N N . ALA A 1 110 ? 9.409 -2.326 -25.082 1.00 92.31 110 ALA A N 1
ATOM 856 C CA . ALA A 1 110 ? 10.087 -3.398 -25.809 1.00 92.31 110 ALA A CA 1
ATOM 857 C C . ALA A 1 110 ? 10.025 -3.181 -27.323 1.00 92.31 110 ALA A C 1
ATOM 859 O O . ALA A 1 110 ? 11.041 -3.258 -28.007 1.00 92.31 110 ALA A O 1
ATOM 860 N N . HIS A 1 111 ? 8.836 -2.858 -27.836 1.00 93.56 111 HIS A N 1
ATOM 861 C CA . HIS A 1 111 ? 8.632 -2.610 -29.255 1.00 93.56 111 HIS A CA 1
ATOM 862 C C . HIS A 1 111 ? 9.448 -1.418 -29.771 1.00 93.56 111 HIS A C 1
ATOM 864 O O . HIS A 1 111 ? 10.065 -1.526 -30.827 1.00 93.56 111 HIS A O 1
ATOM 870 N N . ILE A 1 112 ? 9.478 -0.304 -29.029 1.00 95.19 112 ILE A N 1
ATOM 871 C CA . ILE A 1 112 ? 10.275 0.879 -29.391 1.00 95.19 112 ILE A CA 1
ATOM 872 C C . ILE A 1 112 ? 11.758 0.501 -29.457 1.00 95.19 112 ILE A C 1
ATOM 874 O O . ILE A 1 112 ? 12.406 0.743 -30.471 1.00 95.19 112 ILE A O 1
ATOM 878 N N . VAL A 1 113 ? 12.270 -0.168 -28.419 1.00 94.31 113 VAL A N 1
ATOM 879 C CA . VAL A 1 113 ? 13.671 -0.613 -28.332 1.00 94.31 113 VAL A CA 1
ATOM 880 C C . VAL A 1 113 ? 14.055 -1.570 -29.468 1.00 94.31 113 VAL A C 1
ATOM 882 O O . VAL A 1 113 ? 15.169 -1.500 -29.975 1.00 94.31 113 VAL A O 1
ATOM 885 N N . GLU A 1 114 ? 13.147 -2.445 -29.902 1.00 94.19 114 GLU A N 1
ATOM 886 C CA . GLU A 1 114 ? 13.403 -3.407 -30.983 1.00 94.19 114 GLU A CA 1
ATOM 887 C C . GLU A 1 114 ? 13.311 -2.809 -32.397 1.00 94.19 114 GLU A C 1
ATOM 889 O O . GLU A 1 114 ? 13.876 -3.375 -33.338 1.00 94.19 114 GLU A O 1
ATOM 894 N N . LYS A 1 115 ? 12.542 -1.731 -32.589 1.00 95.94 115 LYS A N 1
ATOM 895 C CA . LYS A 1 115 ? 12.212 -1.197 -33.925 1.00 95.94 115 LYS A CA 1
ATOM 896 C C . LYS A 1 115 ? 12.877 0.127 -34.252 1.00 95.94 115 LYS A C 1
ATOM 898 O O . LYS A 1 115 ? 13.035 0.435 -35.433 1.00 95.94 115 LYS A O 1
ATOM 903 N N . GLU A 1 116 ? 13.247 0.901 -33.245 1.00 95.94 116 GLU A N 1
ATOM 904 C CA . GLU A 1 116 ? 13.784 2.241 -33.418 1.00 95.94 116 GLU A CA 1
ATOM 905 C C . GLU A 1 116 ? 15.265 2.282 -33.023 1.00 95.94 116 GLU A C 1
ATOM 907 O O . GLU A 1 116 ? 15.701 1.619 -32.085 1.00 95.94 116 GLU A O 1
ATOM 912 N N . SER A 1 117 ? 16.064 3.064 -33.753 1.00 93.44 117 SER A N 1
ATOM 913 C CA . SER A 1 117 ? 17.483 3.228 -33.425 1.00 93.44 117 SER A CA 1
ATOM 914 C C . SER A 1 117 ? 17.629 4.107 -32.179 1.00 93.44 117 SER A C 1
ATOM 916 O O . SER A 1 117 ? 17.069 5.212 -32.169 1.00 93.44 117 SER A O 1
ATOM 918 N N . PRO A 1 118 ? 18.427 3.694 -31.174 1.00 93.44 118 PRO A N 1
ATOM 919 C CA . PRO A 1 118 ? 18.690 4.523 -30.004 1.00 93.44 118 PRO A CA 1
ATOM 920 C C . PRO A 1 118 ? 19.345 5.849 -30.408 1.00 93.44 118 PRO A C 1
ATOM 922 O O . PRO A 1 118 ? 19.953 5.959 -31.478 1.00 93.44 118 PRO A O 1
ATOM 925 N N . TYR A 1 119 ? 19.215 6.854 -29.540 1.00 91.62 119 TYR A N 1
ATOM 926 C CA . TYR A 1 119 ? 19.764 8.209 -29.714 1.00 91.62 119 TYR A CA 1
ATOM 927 C C . TYR A 1 119 ? 19.202 9.010 -30.898 1.00 91.62 119 TYR A C 1
ATOM 929 O O . TYR A 1 119 ? 19.727 10.071 -31.236 1.00 91.62 119 TYR A O 1
ATOM 937 N N . THR A 1 120 ? 18.126 8.536 -31.528 1.00 93.94 120 THR A N 1
ATOM 938 C CA . THR A 1 120 ? 17.385 9.323 -32.516 1.00 93.94 120 THR A CA 1
ATOM 939 C C . THR A 1 120 ? 16.301 10.156 -31.838 1.00 93.94 120 THR A C 1
ATOM 941 O O . THR A 1 120 ? 15.751 9.775 -30.805 1.00 93.94 120 THR A O 1
ATOM 944 N N . GLU A 1 121 ? 15.941 11.290 -32.443 1.00 95.00 121 GLU A N 1
ATOM 945 C CA . GLU A 1 121 ? 14.828 12.115 -31.955 1.00 95.00 121 GLU A CA 1
ATOM 946 C C . GLU A 1 121 ? 13.506 11.331 -31.939 1.00 95.00 121 GLU A C 1
ATOM 948 O O . GLU A 1 121 ? 12.694 11.499 -31.033 1.00 95.00 121 GLU A O 1
ATOM 953 N N . THR A 1 122 ? 13.305 10.446 -32.922 1.00 96.31 122 THR A N 1
ATOM 954 C CA . THR A 1 122 ? 12.114 9.586 -32.990 1.00 96.31 122 THR A CA 1
ATOM 955 C C . THR A 1 122 ? 12.065 8.626 -31.803 1.00 96.31 122 THR A C 1
ATOM 957 O O . THR A 1 122 ? 11.059 8.621 -31.101 1.00 96.31 122 THR A O 1
ATOM 960 N N . TYR A 1 123 ? 13.175 7.939 -31.506 1.00 95.19 123 TYR A N 1
ATOM 961 C CA . TYR A 1 123 ? 13.288 7.044 -30.351 1.00 95.19 123 TYR A CA 1
ATOM 962 C C . TYR A 1 123 ? 13.000 7.762 -29.034 1.00 95.19 123 TYR A C 1
ATOM 964 O O . TYR A 1 123 ? 12.127 7.334 -28.279 1.00 95.19 123 TYR A O 1
ATOM 972 N N . ASN A 1 124 ? 13.663 8.894 -28.781 1.00 93.94 124 ASN A N 1
ATOM 973 C CA . ASN A 1 124 ? 13.455 9.650 -27.544 1.00 93.94 124 ASN A CA 1
ATOM 974 C C . ASN A 1 124 ? 11.994 10.101 -27.412 1.00 93.94 124 ASN A C 1
ATOM 976 O O . ASN A 1 124 ? 11.370 9.872 -26.379 1.00 93.94 124 ASN A O 1
ATOM 980 N N . ARG A 1 125 ? 11.400 10.633 -28.488 1.00 96.31 125 ARG A N 1
ATOM 981 C CA . ARG A 1 125 ? 9.993 11.052 -28.501 1.00 96.31 125 ARG A CA 1
ATOM 982 C C . ARG A 1 125 ? 9.032 9.878 -28.285 1.00 96.31 125 ARG A C 1
ATOM 984 O O . ARG A 1 125 ? 8.011 10.031 -27.616 1.00 96.31 125 ARG A O 1
ATOM 991 N N . SER A 1 126 ? 9.319 8.705 -28.844 1.00 96.12 126 SER A N 1
ATOM 992 C CA . SER A 1 126 ? 8.522 7.490 -28.641 1.00 96.12 126 SER A CA 1
ATOM 993 C C . SER A 1 126 ? 8.556 7.022 -27.182 1.00 96.12 126 SER A C 1
ATOM 995 O O . SER A 1 126 ? 7.502 6.690 -26.628 1.00 96.12 126 SER A O 1
ATOM 997 N N . ILE A 1 127 ? 9.733 7.042 -26.546 1.00 94.50 127 ILE A N 1
ATOM 998 C CA . ILE A 1 127 ? 9.906 6.717 -25.122 1.00 94.50 127 ILE A CA 1
ATOM 999 C C . ILE A 1 127 ? 9.194 7.748 -24.235 1.00 94.50 127 ILE A C 1
ATOM 1001 O O . ILE A 1 127 ? 8.429 7.363 -23.351 1.00 94.50 127 ILE A O 1
ATOM 1005 N N . GLU A 1 128 ? 9.356 9.045 -24.505 1.00 94.06 128 GLU A N 1
ATOM 1006 C CA . GLU A 1 128 ? 8.652 10.123 -23.797 1.00 94.06 128 GLU A CA 1
ATOM 1007 C C . GLU A 1 128 ? 7.131 9.980 -23.907 1.00 94.06 128 GLU A C 1
ATOM 1009 O O . GLU A 1 128 ? 6.424 10.060 -22.906 1.00 94.06 128 GLU A O 1
ATOM 1014 N N . ASN A 1 129 ? 6.606 9.679 -25.097 1.00 94.00 129 ASN A N 1
ATOM 1015 C CA . ASN A 1 129 ? 5.177 9.435 -25.286 1.00 94.00 129 ASN A CA 1
ATOM 1016 C C . ASN A 1 129 ? 4.686 8.216 -24.490 1.00 94.00 129 ASN A C 1
ATOM 1018 O O . ASN A 1 129 ? 3.564 8.226 -23.975 1.00 94.00 129 ASN A O 1
ATOM 1022 N N . ALA A 1 130 ? 5.498 7.157 -24.390 1.00 92.69 130 ALA A N 1
ATOM 1023 C CA . ALA A 1 130 ? 5.183 6.000 -23.558 1.00 92.69 130 ALA A CA 1
ATOM 1024 C C . ALA A 1 130 ? 5.160 6.378 -22.068 1.00 92.69 130 ALA A C 1
ATOM 1026 O O . ALA A 1 130 ? 4.227 5.989 -21.367 1.00 92.69 130 ALA A O 1
ATOM 1027 N N . LEU A 1 131 ? 6.114 7.199 -21.614 1.00 90.94 131 LEU A N 1
ATOM 1028 C CA . LEU A 1 131 ? 6.133 7.777 -20.270 1.00 90.94 131 LEU A CA 1
ATOM 1029 C C . LEU A 1 131 ? 4.900 8.631 -19.999 1.00 90.94 131 LEU A C 1
ATOM 1031 O O . LEU A 1 131 ? 4.203 8.398 -19.015 1.00 90.94 131 LEU A O 1
ATOM 1035 N N . THR A 1 132 ? 4.558 9.572 -20.872 1.00 90.12 132 THR A N 1
ATOM 1036 C CA . THR A 1 132 ? 3.354 10.3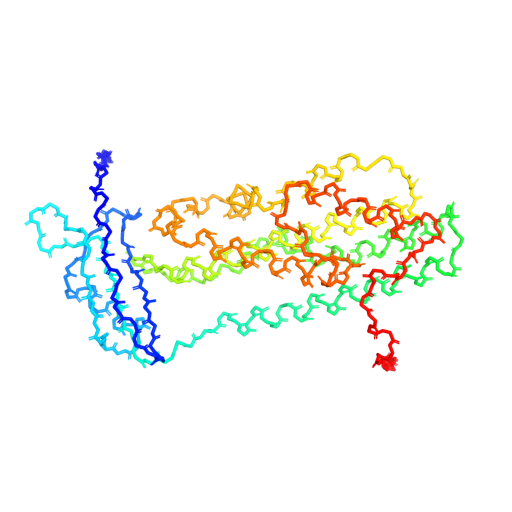91 -20.698 1.00 90.12 132 THR A CA 1
ATOM 1037 C C . THR A 1 132 ? 2.104 9.515 -20.608 1.00 90.12 132 THR A C 1
ATOM 1039 O O . THR A 1 132 ? 1.298 9.695 -19.699 1.00 90.12 132 THR A O 1
ATOM 1042 N N . ALA A 1 133 ? 1.960 8.510 -21.478 1.00 88.31 133 ALA A N 1
ATOM 1043 C CA . ALA A 1 133 ? 0.820 7.594 -21.439 1.00 88.31 133 ALA A CA 1
ATOM 1044 C C . ALA A 1 133 ? 0.764 6.754 -20.148 1.00 88.31 133 ALA A C 1
ATOM 1046 O O . ALA A 1 133 ? -0.317 6.548 -19.599 1.00 88.31 133 ALA A O 1
ATOM 1047 N N . ALA A 1 134 ? 1.916 6.292 -19.653 1.00 85.81 134 ALA A N 1
ATOM 1048 C CA . ALA A 1 134 ? 2.033 5.510 -18.424 1.00 85.81 134 ALA A CA 1
ATOM 1049 C C . ALA A 1 134 ? 1.678 6.312 -17.167 1.00 85.81 134 ALA A C 1
ATOM 1051 O O . ALA A 1 134 ? 1.129 5.781 -16.203 1.00 85.81 134 ALA A O 1
ATOM 1052 N N . THR A 1 135 ? 2.015 7.597 -17.183 1.00 83.62 135 THR A N 1
ATOM 1053 C CA . THR A 1 135 ? 1.994 8.461 -16.002 1.00 83.62 135 THR A CA 1
ATOM 1054 C C . THR A 1 135 ? 0.753 9.338 -15.927 1.00 83.62 135 THR A C 1
ATOM 1056 O O . THR A 1 135 ? 0.374 9.751 -14.833 1.00 83.62 135 THR A O 1
ATOM 1059 N N . LEU A 1 136 ? 0.055 9.563 -17.045 1.00 83.94 136 LEU A N 1
ATOM 1060 C CA . LEU A 1 136 ? -1.165 10.367 -17.090 1.00 83.94 136 LEU A CA 1
ATOM 1061 C C . LEU A 1 136 ? -2.241 9.903 -16.084 1.00 83.94 136 LEU A C 1
ATOM 1063 O O . LEU A 1 136 ? -2.772 10.766 -15.383 1.00 83.94 136 LEU A O 1
ATOM 1067 N N . PRO A 1 137 ? -2.549 8.596 -15.923 1.00 80.50 137 PRO A N 1
ATOM 1068 C CA . PRO A 1 137 ? -3.511 8.158 -14.910 1.00 80.50 137 PRO A CA 1
ATOM 1069 C C . PRO A 1 137 ? -3.082 8.521 -13.482 1.00 80.50 137 PRO A C 1
ATOM 1071 O O . PRO A 1 137 ? -3.920 8.916 -12.672 1.00 80.50 137 PRO A O 1
ATOM 1074 N N . GLN A 1 138 ? -1.779 8.446 -13.192 1.00 75.88 138 GLN A N 1
ATOM 1075 C CA . GLN A 1 138 ? -1.226 8.778 -11.878 1.00 75.88 138 GLN A CA 1
ATOM 1076 C C . GLN A 1 138 ? -1.250 10.283 -11.620 1.00 75.88 138 GLN A C 1
ATOM 1078 O O . GLN A 1 138 ? -1.708 10.724 -10.570 1.00 75.88 138 GLN A O 1
ATOM 1083 N N . ILE A 1 139 ? -0.846 11.087 -12.607 1.00 76.44 139 ILE A N 1
ATOM 1084 C CA . ILE A 1 139 ? -0.916 12.550 -12.537 1.00 76.44 139 ILE A CA 1
ATOM 1085 C C . ILE A 1 139 ? -2.363 12.997 -12.333 1.00 76.44 139 ILE A C 1
ATOM 1087 O O . ILE A 1 139 ? -2.617 13.861 -11.498 1.00 76.44 139 ILE A O 1
ATOM 1091 N N . MET A 1 140 ? -3.330 12.393 -13.032 1.00 74.88 140 MET A N 1
ATOM 1092 C CA . MET A 1 140 ? -4.747 12.705 -12.826 1.00 74.88 140 MET A CA 1
ATOM 1093 C C . MET A 1 140 ? -5.212 12.337 -11.415 1.00 74.88 140 MET A C 1
ATOM 1095 O O . MET A 1 140 ? -5.922 13.119 -10.792 1.00 74.88 140 MET A O 1
ATOM 1099 N N . ARG A 1 141 ? -4.776 11.198 -10.870 1.00 72.44 141 ARG A N 1
ATOM 1100 C CA . ARG A 1 141 ? -5.135 10.787 -9.508 1.00 72.44 141 ARG A CA 1
ATOM 1101 C C . ARG A 1 141 ? -4.549 11.718 -8.443 1.00 72.44 141 ARG A C 1
ATOM 1103 O O . ARG A 1 141 ? -5.281 12.149 -7.555 1.00 72.44 141 ARG A O 1
ATOM 1110 N N . LEU A 1 142 ? -3.266 12.061 -8.568 1.00 68.81 142 LEU A N 1
ATOM 1111 C CA . LEU A 1 142 ? -2.571 12.983 -7.666 1.00 68.81 142 LEU A CA 1
ATOM 1112 C C . LEU A 1 142 ? -3.143 14.405 -7.751 1.00 68.81 142 LEU A C 1
ATOM 1114 O O . LEU A 1 142 ? -3.346 15.048 -6.727 1.00 68.81 142 LEU A O 1
ATOM 1118 N N . SER A 1 143 ? -3.436 14.895 -8.960 1.00 65.50 143 SER A N 1
ATOM 1119 C CA . SER A 1 143 ? -3.915 16.270 -9.172 1.00 65.50 143 SER A CA 1
ATOM 1120 C C . SER A 1 143 ? -5.384 16.471 -8.804 1.00 65.50 143 SER A C 1
ATOM 1122 O O . SER A 1 143 ? -5.744 17.533 -8.302 1.00 65.50 143 SER A O 1
ATOM 1124 N N . LEU A 1 144 ? -6.235 15.461 -9.004 1.00 62.53 144 LEU A N 1
ATOM 1125 C CA . LEU A 1 144 ? -7.651 15.542 -8.647 1.00 62.53 144 LEU A CA 1
ATOM 1126 C C . LEU A 1 144 ? -7.919 15.218 -7.173 1.00 62.53 144 LEU A C 1
ATOM 1128 O O . LEU A 1 144 ? -9.073 15.244 -6.753 1.00 62.53 144 LEU A O 1
ATOM 1132 N N . GLY A 1 145 ? -6.882 14.907 -6.386 1.00 58.28 145 GLY A N 1
ATOM 1133 C CA . GLY A 1 145 ? -7.019 14.654 -4.954 1.00 58.28 145 GLY A CA 1
ATOM 1134 C C . GLY A 1 145 ? -8.019 13.543 -4.634 1.00 58.28 145 GLY A C 1
ATOM 1135 O O . GLY A 1 145 ? -8.611 13.569 -3.553 1.00 58.28 145 GLY A O 1
ATOM 1136 N N . TYR A 1 146 ? -8.223 12.586 -5.557 1.00 54.34 146 TYR A N 1
ATOM 1137 C CA . TYR A 1 146 ? -9.057 11.398 -5.348 1.00 54.34 146 TYR A CA 1
ATOM 1138 C C . TYR A 1 146 ? -8.344 10.459 -4.377 1.00 54.34 146 TYR A C 1
ATOM 1140 O O . TYR A 1 146 ? -7.907 9.353 -4.699 1.00 54.34 146 TYR A O 1
ATOM 1148 N N . HIS A 1 147 ? -8.259 10.910 -3.135 1.00 54.69 147 HIS A N 1
ATOM 1149 C CA . HIS A 1 147 ? -8.265 10.021 -2.007 1.00 54.69 147 HIS A CA 1
ATOM 1150 C C . HIS A 1 147 ? -9.631 9.363 -2.061 1.00 54.69 147 HIS A C 1
ATOM 1152 O O . HIS A 1 147 ? -10.636 9.976 -1.700 1.00 54.69 147 HIS A O 1
ATOM 1158 N N . TYR A 1 148 ? -9.669 8.115 -2.527 1.00 54.28 148 TYR A N 1
ATOM 1159 C CA . TYR A 1 148 ? -10.697 7.162 -2.129 1.00 54.28 148 TYR A CA 1
ATOM 1160 C C . TYR A 1 148 ? -10.552 6.990 -0.619 1.00 54.28 148 TYR A C 1
ATOM 1162 O O . TYR A 1 148 ? -10.071 5.973 -0.131 1.00 54.28 148 TYR A O 1
ATOM 1170 N N . ALA A 1 149 ? -10.868 8.044 0.133 1.00 54.41 149 ALA A N 1
ATOM 1171 C CA . ALA A 1 149 ? -11.070 7.935 1.544 1.00 54.41 149 ALA A CA 1
ATOM 1172 C C . ALA A 1 149 ? -12.196 6.924 1.622 1.00 54.41 149 ALA A C 1
ATOM 1174 O O . ALA A 1 149 ? -13.321 7.212 1.206 1.00 54.41 149 ALA A O 1
ATOM 1175 N N . VAL A 1 150 ? -11.860 5.721 2.095 1.00 58.78 150 VAL A N 1
ATOM 1176 C CA . VAL A 1 150 ? -12.819 4.906 2.819 1.00 58.78 150 VAL A CA 1
ATOM 1177 C C . VAL A 1 150 ? -13.667 5.910 3.582 1.00 58.78 150 VAL A C 1
ATOM 1179 O O . VAL A 1 150 ? -13.056 6.699 4.315 1.00 58.78 150 VAL A O 1
ATOM 1182 N N . PRO A 1 151 ? -14.981 6.020 3.297 1.00 58.47 151 PRO A N 1
ATOM 1183 C CA . PRO A 1 151 ? -15.793 7.038 3.922 1.00 58.47 151 PRO A CA 1
ATOM 1184 C C . PRO A 1 151 ? -15.483 6.942 5.402 1.00 58.47 151 PRO A C 1
ATOM 1186 O O . PRO A 1 151 ? -15.714 5.893 6.007 1.00 58.47 151 PRO A O 1
ATOM 1189 N N . LEU A 1 152 ? -14.863 7.991 5.951 1.00 59.72 152 LEU A N 1
ATOM 1190 C CA . LEU A 1 152 ? -14.797 8.160 7.385 1.00 59.72 152 LEU A CA 1
ATOM 1191 C C . LEU A 1 152 ? -16.257 8.381 7.732 1.00 59.72 152 LEU A C 1
ATOM 1193 O O . LEU A 1 152 ? -16.751 9.507 7.740 1.00 59.72 152 LEU A O 1
ATOM 1197 N N . HIS A 1 153 ? -17.001 7.284 7.874 1.00 55.81 153 HIS A N 1
ATOM 1198 C CA . HIS A 1 153 ? -18.263 7.331 8.553 1.00 55.81 153 HIS A CA 1
ATOM 1199 C C . HIS A 1 153 ? -17.937 8.052 9.847 1.00 55.81 153 HIS A C 1
ATOM 1201 O O . HIS A 1 153 ? -16.973 7.689 10.522 1.00 55.81 153 HIS A O 1
ATOM 1207 N N . LEU A 1 154 ? -18.679 9.129 10.100 1.00 67.00 154 LEU A N 1
ATOM 1208 C CA . LEU A 1 154 ? -18.587 10.008 11.264 1.00 67.00 154 LEU A CA 1
ATOM 1209 C C . LEU A 1 154 ? -18.973 9.228 12.534 1.00 67.00 154 LEU A C 1
ATOM 1211 O O . LEU A 1 154 ? -19.857 9.622 13.288 1.00 67.00 154 LEU A O 1
ATOM 1215 N N . LYS A 1 155 ? -18.377 8.054 12.725 1.00 85.50 155 LYS A N 1
ATOM 1216 C CA . LYS A 1 155 ? -18.460 7.261 13.927 1.00 85.50 155 LYS A CA 1
ATOM 1217 C C . LYS A 1 155 ? -17.620 7.997 14.948 1.00 85.50 155 LYS A C 1
ATOM 1219 O O . LYS A 1 155 ? -16.518 8.456 14.668 1.00 85.50 155 LYS A O 1
ATOM 1224 N N . SER A 1 156 ? -18.140 8.085 16.160 1.00 90.75 156 SER A N 1
ATOM 1225 C CA . SER A 1 156 ? -17.433 8.685 17.289 1.00 90.75 156 SER A CA 1
ATOM 1226 C C . SER A 1 156 ? -16.274 7.811 17.802 1.00 90.75 156 SER A C 1
ATOM 1228 O O . SER A 1 156 ? -15.861 7.984 18.940 1.00 90.75 156 SER A O 1
ATOM 1230 N N . TYR A 1 157 ? -15.848 6.791 17.051 1.00 93.62 157 TYR A N 1
ATOM 1231 C CA . TYR A 1 157 ? -14.809 5.831 17.416 1.00 93.62 157 TYR A CA 1
ATOM 1232 C C . TYR A 1 157 ? -13.992 5.435 16.184 1.00 93.62 157 TYR A C 1
ATOM 1234 O O . TYR A 1 157 ? -14.487 5.466 15.058 1.00 93.62 157 TYR A O 1
ATOM 1242 N N . MET A 1 158 ? -12.756 5.009 16.427 1.00 92.56 158 MET A N 1
ATOM 1243 C CA . MET A 1 158 ? -11.865 4.388 15.453 1.00 92.56 158 MET A CA 1
ATOM 1244 C C . MET A 1 158 ? -11.912 2.871 15.612 1.00 92.56 158 MET A C 1
ATOM 1246 O O . MET A 1 158 ? -11.784 2.383 16.730 1.00 92.56 158 MET A O 1
ATOM 1250 N N . SER A 1 159 ? -12.058 2.136 14.512 1.00 93.62 159 SER A N 1
ATOM 1251 C CA . SER A 1 159 ? -11.893 0.675 14.468 1.00 93.62 159 SER A CA 1
ATOM 1252 C C . SER A 1 159 ? -10.457 0.343 14.054 1.00 93.62 159 SER A C 1
ATOM 1254 O O . SER A 1 159 ? -9.956 0.929 13.089 1.00 93.62 159 SER A O 1
ATOM 1256 N N . ARG A 1 160 ? -9.802 -0.598 14.750 1.00 93.88 160 ARG A N 1
ATOM 1257 C CA . ARG A 1 160 ? -8.470 -1.115 14.384 1.00 93.88 160 ARG A CA 1
ATOM 1258 C C . ARG A 1 160 ? -8.475 -1.586 12.941 1.00 93.88 160 ARG A C 1
ATOM 1260 O O . ARG A 1 160 ? -7.599 -1.244 12.152 1.00 93.88 160 ARG A O 1
ATOM 1267 N N . GLU A 1 161 ? -9.488 -2.358 12.592 1.00 91.25 161 GLU A N 1
ATOM 1268 C CA . GLU A 1 161 ? -9.620 -2.909 11.260 1.00 91.25 161 GLU A CA 1
ATOM 1269 C C . GLU A 1 161 ? -9.874 -1.851 10.182 1.00 91.25 161 GLU A C 1
ATOM 1271 O O . GLU A 1 161 ? -9.333 -1.948 9.079 1.00 91.25 161 GLU A O 1
ATOM 1276 N N . LEU A 1 162 ? -10.679 -0.829 10.484 1.00 88.94 162 LEU A N 1
ATOM 1277 C CA . LEU A 1 162 ? -10.889 0.296 9.573 1.00 88.94 162 LEU A CA 1
ATOM 1278 C C . LEU A 1 162 ? -9.583 1.066 9.341 1.00 88.94 162 LEU A C 1
ATOM 1280 O O . LEU A 1 162 ? -9.246 1.371 8.195 1.00 88.94 162 LEU A O 1
ATOM 1284 N N . VAL A 1 163 ? -8.826 1.326 10.412 1.00 90.81 163 VAL A N 1
ATOM 1285 C CA . VAL A 1 163 ? -7.497 1.946 10.329 1.00 90.81 163 VAL A CA 1
ATOM 1286 C C . VAL A 1 163 ? -6.561 1.085 9.485 1.00 90.81 163 VAL A C 1
ATOM 1288 O O . VAL A 1 163 ? -5.871 1.615 8.616 1.00 90.81 163 VAL A O 1
ATOM 1291 N N . PHE A 1 164 ? -6.566 -0.240 9.661 1.00 91.62 164 PHE A N 1
ATOM 1292 C CA . PHE A 1 164 ? -5.728 -1.132 8.863 1.00 91.62 164 PHE A CA 1
ATOM 1293 C C . PHE A 1 164 ? -6.109 -1.119 7.377 1.00 91.62 164 PHE A C 1
ATOM 1295 O O . PHE A 1 164 ? -5.233 -1.016 6.517 1.00 91.62 164 PHE A O 1
ATOM 1302 N N . ALA A 1 165 ? -7.403 -1.169 7.054 1.00 88.31 165 ALA A N 1
ATOM 1303 C CA . ALA A 1 165 ? -7.889 -1.078 5.677 1.00 88.31 165 ALA A CA 1
ATOM 1304 C C . ALA A 1 165 ? -7.499 0.258 5.021 1.00 88.31 165 ALA A C 1
ATOM 1306 O O . ALA A 1 165 ? -7.006 0.280 3.891 1.00 88.31 165 ALA A O 1
ATOM 1307 N N . GLN A 1 166 ? -7.639 1.368 5.747 1.00 86.56 166 GLN A N 1
ATOM 1308 C CA . GLN A 1 166 ? -7.209 2.684 5.281 1.00 86.56 166 GLN A CA 1
ATOM 1309 C C . GLN A 1 166 ? -5.687 2.751 5.083 1.00 86.56 166 GLN A C 1
ATOM 1311 O O . GLN A 1 166 ? -5.213 3.275 4.074 1.00 86.56 166 GLN A O 1
ATOM 1316 N N . ALA A 1 167 ? -4.913 2.173 6.002 1.00 90.31 167 ALA A N 1
ATOM 1317 C CA . ALA A 1 167 ? -3.463 2.101 5.894 1.00 90.31 167 ALA A CA 1
ATOM 1318 C C . ALA A 1 167 ? -3.015 1.332 4.638 1.00 90.31 167 ALA A C 1
ATOM 1320 O O . ALA A 1 167 ? -2.081 1.757 3.956 1.00 90.31 167 ALA A O 1
ATOM 1321 N N . LYS A 1 168 ? -3.710 0.244 4.273 1.00 90.88 168 LYS A N 1
ATOM 1322 C CA . LYS A 1 168 ? -3.451 -0.504 3.029 1.00 90.88 168 LYS A CA 1
ATOM 1323 C C . LYS A 1 168 ? -3.674 0.344 1.771 1.00 90.88 168 LYS A C 1
ATOM 1325 O O . LYS A 1 168 ? -2.910 0.215 0.819 1.00 90.88 168 LYS A O 1
ATOM 1330 N N . GLU A 1 169 ? -4.665 1.233 1.750 1.00 86.56 169 GLU A N 1
ATOM 1331 C CA . GLU A 1 169 ? -4.865 2.173 0.630 1.00 86.56 169 GLU A CA 1
ATOM 1332 C C . GLU A 1 169 ? -3.723 3.198 0.519 1.00 86.56 169 GLU A C 1
ATOM 1334 O O . GLU A 1 169 ? -3.306 3.560 -0.588 1.00 86.56 169 GLU A O 1
ATOM 1339 N N . TYR A 1 170 ? -3.144 3.624 1.645 1.00 88.75 170 TYR A N 1
ATOM 1340 C CA . TYR A 1 170 ? -1.939 4.454 1.609 1.00 88.75 170 TYR A CA 1
ATOM 1341 C C . TYR A 1 170 ? -0.714 3.688 1.103 1.00 88.75 170 TYR A C 1
ATOM 1343 O O . TYR A 1 170 ? 0.045 4.234 0.306 1.00 88.75 170 TYR A O 1
ATOM 1351 N N . VAL A 1 171 ? -0.553 2.414 1.481 1.00 90.88 171 VAL A N 1
ATOM 1352 C CA . VAL A 1 171 ? 0.481 1.527 0.913 1.00 90.88 171 VAL A CA 1
ATOM 1353 C C . VAL A 1 171 ? 0.359 1.429 -0.606 1.00 90.88 171 VAL A C 1
ATOM 1355 O O . VAL A 1 171 ? 1.364 1.507 -1.307 1.00 90.88 171 VAL A O 1
ATOM 1358 N N . ILE A 1 172 ? -0.861 1.290 -1.125 1.00 88.69 172 ILE A N 1
ATOM 1359 C CA . ILE A 1 172 ? -1.122 1.233 -2.570 1.00 88.69 172 ILE A CA 1
ATOM 1360 C C . ILE A 1 172 ? -0.691 2.526 -3.247 1.00 88.69 172 ILE A C 1
ATOM 1362 O O . ILE A 1 172 ? 0.001 2.493 -4.260 1.00 88.69 172 ILE A O 1
ATOM 1366 N N . SER A 1 173 ? -1.054 3.661 -2.655 1.00 86.69 173 SER A N 1
ATOM 1367 C CA . SER A 1 173 ? -0.715 4.984 -3.182 1.00 86.69 173 SER A CA 1
ATOM 1368 C C . SER A 1 173 ? 0.805 5.217 -3.177 1.00 86.69 173 SER A C 1
ATOM 1370 O O . SER A 1 173 ? 1.362 5.733 -4.144 1.00 86.69 173 SER A O 1
ATOM 1372 N N . LEU A 1 174 ? 1.498 4.763 -2.127 1.00 89.50 174 LEU A N 1
ATOM 1373 C CA . LEU A 1 174 ? 2.962 4.743 -2.057 1.00 89.50 174 LEU A CA 1
ATOM 1374 C C . LEU A 1 174 ? 3.568 3.823 -3.131 1.00 89.50 174 LEU A C 1
ATOM 1376 O O . LEU A 1 174 ? 4.535 4.192 -3.792 1.00 89.50 174 LEU A O 1
ATOM 1380 N N . GLY A 1 175 ? 2.973 2.650 -3.355 1.00 90.19 175 GLY A N 1
ATOM 1381 C CA . GLY A 1 175 ? 3.378 1.728 -4.414 1.00 90.19 175 GLY A CA 1
ATOM 1382 C C . GLY A 1 175 ? 3.233 2.294 -5.817 1.00 90.19 175 GLY A C 1
ATOM 1383 O O . GLY A 1 175 ? 4.119 2.113 -6.644 1.00 90.19 175 GLY A O 1
ATOM 1384 N N . GLU A 1 176 ? 2.151 3.021 -6.079 1.00 87.38 176 GLU A N 1
ATOM 1385 C CA . GLU A 1 176 ? 1.927 3.722 -7.344 1.00 87.38 176 GLU A CA 1
ATOM 1386 C C . GLU A 1 176 ? 2.965 4.824 -7.583 1.00 87.38 176 GLU A C 1
ATOM 1388 O O . GLU A 1 176 ? 3.448 4.986 -8.707 1.00 87.38 176 GLU A O 1
ATOM 1393 N N . TRP A 1 177 ? 3.350 5.551 -6.531 1.00 88.06 177 TRP A N 1
ATOM 1394 C CA . TRP A 1 177 ? 4.422 6.538 -6.621 1.00 88.06 177 TRP A CA 1
ATOM 1395 C C . TRP A 1 177 ? 5.784 5.878 -6.881 1.00 88.06 177 TRP A C 1
ATOM 1397 O O . TRP A 1 177 ? 6.495 6.280 -7.803 1.00 88.06 177 TRP A O 1
ATOM 1407 N N . ARG A 1 178 ? 6.114 4.798 -6.164 1.00 91.81 178 ARG A N 1
ATOM 1408 C CA . ARG A 1 178 ? 7.331 4.011 -6.411 1.00 91.81 178 ARG A CA 1
ATOM 1409 C C . ARG A 1 178 ? 7.372 3.460 -7.836 1.00 91.81 178 ARG A C 1
ATOM 1411 O O . ARG A 1 178 ? 8.397 3.562 -8.504 1.00 91.81 178 ARG A O 1
ATOM 1418 N N . TYR A 1 179 ? 6.256 2.912 -8.318 1.00 90.81 179 TYR A N 1
ATOM 1419 C CA . TYR A 1 179 ? 6.096 2.442 -9.694 1.00 90.81 179 TYR A CA 1
ATOM 1420 C C . TYR A 1 179 ? 6.425 3.547 -10.703 1.00 90.81 179 TYR A C 1
ATOM 1422 O O . TYR A 1 179 ? 7.157 3.316 -11.663 1.00 90.81 179 TYR A O 1
ATOM 1430 N N . TYR A 1 180 ? 5.918 4.759 -10.474 1.00 90.00 180 TYR A N 1
ATOM 1431 C CA . TYR A 1 180 ? 6.190 5.916 -11.321 1.00 90.00 180 TYR A CA 1
ATOM 1432 C C . TYR A 1 180 ? 7.684 6.272 -11.359 1.00 90.00 180 TYR A C 1
ATOM 1434 O O . TYR A 1 180 ? 8.233 6.464 -12.447 1.00 90.00 180 TYR A O 1
ATOM 1442 N N . GLU A 1 181 ? 8.363 6.318 -10.210 1.00 91.81 181 GLU A N 1
ATOM 1443 C CA . GLU A 1 181 ? 9.799 6.632 -10.169 1.00 91.81 181 GLU A CA 1
ATOM 1444 C C . GLU A 1 181 ? 10.655 5.536 -10.814 1.00 91.81 181 GLU A C 1
ATOM 1446 O O . GLU A 1 181 ? 11.603 5.835 -11.541 1.00 91.81 181 GLU A O 1
ATOM 1451 N N . LEU A 1 182 ? 10.276 4.269 -10.639 1.00 93.50 182 LEU A N 1
ATOM 1452 C CA . LEU A 1 182 ? 10.909 3.144 -11.324 1.00 93.50 182 LEU A CA 1
ATOM 1453 C C . LEU A 1 182 ? 10.707 3.209 -12.841 1.00 93.50 182 LEU A C 1
ATOM 1455 O O . LEU A 1 182 ? 11.642 3.004 -13.615 1.00 93.50 182 LEU A O 1
ATOM 1459 N N . PHE A 1 183 ? 9.501 3.550 -13.287 1.00 92.38 183 PHE A N 1
ATOM 1460 C CA . PHE A 1 183 ? 9.217 3.713 -14.704 1.00 92.38 183 PHE A CA 1
ATOM 1461 C C . PHE A 1 183 ? 10.046 4.855 -15.315 1.00 92.38 183 PHE A C 1
ATOM 1463 O O . PHE A 1 183 ? 10.644 4.688 -16.377 1.00 92.38 183 PHE A O 1
ATOM 1470 N N . ARG A 1 184 ? 10.156 5.994 -14.619 1.00 92.25 184 ARG A N 1
ATOM 1471 C CA . ARG A 1 184 ? 11.043 7.096 -15.025 1.00 92.25 184 ARG A CA 1
ATOM 1472 C C . ARG A 1 184 ? 12.500 6.676 -15.070 1.00 92.25 184 ARG A C 1
ATOM 1474 O O . ARG A 1 184 ? 13.189 7.013 -16.028 1.00 92.25 184 ARG A O 1
ATOM 1481 N N . MET A 1 185 ? 12.953 5.929 -14.064 1.00 94.56 185 MET A N 1
ATOM 1482 C CA . MET A 1 185 ? 14.300 5.370 -14.029 1.00 94.56 185 MET A CA 1
ATOM 1483 C C . MET A 1 185 ? 14.562 4.521 -15.280 1.00 94.56 185 MET A C 1
ATOM 1485 O O . MET A 1 185 ? 15.572 4.727 -15.949 1.00 94.56 185 MET A O 1
ATOM 1489 N N . ALA A 1 186 ? 13.637 3.630 -15.647 1.00 94.75 186 ALA A N 1
ATOM 1490 C CA . ALA A 1 186 ? 13.744 2.827 -16.862 1.00 94.75 186 ALA A CA 1
ATOM 1491 C C . ALA A 1 186 ? 13.831 3.694 -18.131 1.00 94.75 186 ALA A C 1
ATOM 1493 O O . ALA A 1 186 ? 14.701 3.469 -18.970 1.00 94.75 186 ALA A O 1
ATOM 1494 N N . THR A 1 187 ? 12.980 4.714 -18.278 1.00 94.00 187 THR A N 1
ATOM 1495 C CA . THR A 1 187 ? 13.008 5.583 -19.467 1.00 94.00 187 THR A CA 1
ATOM 1496 C C . THR A 1 187 ? 14.263 6.449 -19.549 1.00 94.00 187 THR A C 1
ATOM 1498 O O . THR A 1 187 ? 14.829 6.596 -20.631 1.00 94.00 187 THR A O 1
ATOM 1501 N N . ASP A 1 188 ? 14.734 6.975 -18.418 1.00 94.00 188 ASP A N 1
ATOM 1502 C CA . ASP A 1 188 ? 15.964 7.767 -18.333 1.00 94.00 188 ASP A CA 1
ATOM 1503 C C . ASP A 1 188 ? 17.186 6.895 -18.710 1.00 94.00 188 ASP A C 1
ATOM 1505 O O . ASP A 1 188 ? 18.052 7.333 -19.474 1.00 94.00 188 ASP A O 1
ATOM 1509 N N . LEU A 1 189 ? 17.221 5.627 -18.273 1.00 95.06 189 LEU A N 1
ATOM 1510 C CA . LEU A 1 189 ? 18.246 4.652 -18.675 1.00 95.06 189 LEU A CA 1
ATOM 1511 C C . LEU A 1 189 ? 18.198 4.333 -20.173 1.00 95.06 189 LEU A C 1
ATOM 1513 O O . LEU A 1 189 ? 19.244 4.273 -20.819 1.00 95.06 189 LEU A O 1
ATOM 1517 N N . LEU A 1 190 ? 16.999 4.161 -20.737 1.00 94.62 190 LEU A N 1
ATOM 1518 C CA . LEU A 1 190 ? 16.810 3.871 -22.160 1.00 94.62 190 LEU A CA 1
ATOM 1519 C C . LEU A 1 190 ? 17.210 5.039 -23.073 1.00 94.62 190 LEU A C 1
ATOM 1521 O O . LEU A 1 190 ? 17.652 4.785 -24.193 1.00 94.62 190 LEU A O 1
ATOM 1525 N N . MET A 1 191 ? 17.030 6.289 -22.637 1.00 92.69 191 MET A N 1
ATOM 1526 C CA . MET A 1 191 ? 17.336 7.484 -23.438 1.00 92.69 191 MET A CA 1
ATOM 1527 C C . MET A 1 191 ? 18.771 7.977 -23.251 1.00 92.69 191 MET A C 1
ATOM 1529 O O . MET A 1 191 ? 19.440 8.318 -24.227 1.00 92.69 191 MET A O 1
ATOM 1533 N N . TYR A 1 192 ? 19.241 8.035 -22.004 1.00 91.50 192 TYR A N 1
ATOM 1534 C CA . TYR A 1 192 ? 20.461 8.762 -21.656 1.00 91.50 192 TYR A CA 1
ATOM 1535 C C . TYR A 1 192 ? 21.576 7.856 -21.141 1.00 91.50 192 TYR A C 1
ATOM 1537 O O . TYR A 1 192 ? 22.739 8.172 -21.362 1.00 91.50 192 TYR A O 1
ATOM 1545 N N . GLY A 1 193 ? 21.248 6.749 -20.466 1.00 85.25 193 GLY A N 1
ATOM 1546 C CA . GLY A 1 193 ? 22.240 5.835 -19.882 1.00 85.25 193 GLY A CA 1
ATOM 1547 C C . GLY A 1 193 ? 23.132 6.456 -18.791 1.00 85.25 193 GLY A C 1
ATOM 1548 O O . GLY A 1 193 ? 24.212 5.936 -18.527 1.00 85.25 193 GLY A O 1
ATOM 1549 N N . ASN A 1 194 ? 22.713 7.573 -18.186 1.00 79.00 194 ASN A N 1
ATOM 1550 C CA . ASN A 1 194 ? 23.544 8.417 -17.316 1.00 79.00 194 ASN A CA 1
ATOM 1551 C C . ASN A 1 194 ? 23.189 8.293 -15.821 1.00 79.00 194 ASN A C 1
ATOM 1553 O O . ASN A 1 194 ? 22.375 7.462 -15.434 1.00 79.00 194 ASN A O 1
ATOM 1557 N N . ASN A 1 195 ? 23.835 9.130 -14.991 1.00 76.44 195 ASN A N 1
ATOM 1558 C CA . ASN A 1 195 ? 23.745 9.154 -13.528 1.00 76.44 195 ASN A CA 1
ATOM 1559 C C . ASN A 1 195 ? 22.289 9.136 -13.006 1.00 76.44 195 ASN A C 1
ATOM 1561 O O . ASN A 1 195 ? 21.509 10.051 -13.273 1.00 76.44 195 ASN A O 1
ATOM 1565 N N . MET A 1 196 ? 21.979 8.109 -12.208 1.00 88.44 196 MET A N 1
ATOM 1566 C CA . MET A 1 196 ? 20.665 7.847 -11.622 1.00 88.44 196 MET A CA 1
ATOM 1567 C C . MET A 1 196 ? 20.576 8.202 -10.131 1.00 88.44 196 MET A C 1
ATOM 1569 O O . MET A 1 196 ? 19.558 7.890 -9.521 1.00 88.44 196 MET A O 1
ATOM 1573 N N . ASP A 1 197 ? 21.581 8.857 -9.539 1.00 89.75 197 ASP A N 1
ATOM 1574 C CA . ASP A 1 197 ? 21.670 9.135 -8.094 1.00 89.75 197 ASP A CA 1
ATOM 1575 C C . ASP A 1 197 ? 20.383 9.763 -7.537 1.00 89.75 197 ASP A C 1
ATOM 1577 O O . ASP A 1 197 ? 19.817 9.272 -6.561 1.00 89.75 197 ASP A O 1
ATOM 1581 N N . THR A 1 198 ? 19.847 10.788 -8.211 1.00 89.38 198 THR A N 1
ATOM 1582 C CA . THR A 1 198 ? 18.588 11.436 -7.806 1.00 89.38 198 THR A CA 1
ATOM 1583 C C . THR A 1 198 ? 17.407 10.464 -7.817 1.00 89.38 198 THR A C 1
ATOM 1585 O O . THR A 1 198 ? 16.556 10.518 -6.936 1.00 89.38 198 THR A O 1
ATOM 1588 N N . ARG A 1 199 ? 17.337 9.560 -8.803 1.00 89.75 199 ARG A N 1
ATOM 1589 C CA . ARG A 1 199 ? 16.255 8.565 -8.908 1.00 89.75 199 ARG A CA 1
ATOM 1590 C C . ARG A 1 199 ? 16.400 7.476 -7.855 1.00 89.75 199 ARG A C 1
ATOM 1592 O O . ARG A 1 199 ? 15.401 7.057 -7.287 1.00 89.75 199 ARG A O 1
ATOM 1599 N N . ILE A 1 200 ? 17.629 7.046 -7.580 1.00 91.75 200 ILE A N 1
ATOM 1600 C CA . ILE A 1 200 ? 17.928 6.076 -6.522 1.00 91.75 200 ILE A CA 1
ATOM 1601 C C . ILE A 1 200 ? 17.463 6.637 -5.180 1.00 91.75 200 ILE A C 1
ATOM 1603 O O . ILE A 1 200 ? 16.731 5.960 -4.468 1.00 91.75 200 ILE A O 1
ATOM 1607 N N . GLN A 1 201 ? 17.778 7.902 -4.887 1.00 92.56 201 GLN A N 1
ATOM 1608 C CA . GLN A 1 201 ? 17.313 8.565 -3.671 1.00 92.56 201 GLN A CA 1
ATOM 1609 C C . GLN A 1 201 ? 15.776 8.601 -3.575 1.00 92.56 201 GLN A C 1
ATOM 1611 O O . GLN A 1 201 ? 15.225 8.303 -2.519 1.00 92.56 201 GLN A O 1
ATOM 1616 N N . GLN A 1 202 ? 15.078 8.898 -4.676 1.00 91.19 202 GLN A N 1
ATOM 1617 C CA . GLN A 1 202 ? 13.608 8.895 -4.721 1.00 91.19 202 GLN A CA 1
ATOM 1618 C C . GLN A 1 202 ? 13.003 7.495 -4.524 1.00 91.19 202 GLN A C 1
ATOM 1620 O O . GLN A 1 202 ? 11.951 7.354 -3.909 1.00 91.19 202 GLN A O 1
ATOM 1625 N N . ILE A 1 203 ? 13.659 6.443 -5.016 1.00 91.38 203 ILE A N 1
ATOM 1626 C CA . ILE A 1 203 ? 13.223 5.058 -4.786 1.00 91.38 203 ILE A CA 1
ATOM 1627 C C . ILE A 1 203 ? 13.482 4.645 -3.333 1.00 91.38 203 ILE A C 1
ATOM 1629 O O . ILE A 1 203 ? 12.622 3.997 -2.740 1.00 91.38 203 ILE A O 1
ATOM 1633 N N . ALA A 1 204 ? 14.608 5.060 -2.746 1.00 92.81 204 ALA A N 1
ATOM 1634 C CA . ALA A 1 204 ? 14.969 4.786 -1.353 1.00 92.81 204 ALA A CA 1
ATOM 1635 C C . ALA A 1 204 ? 13.988 5.410 -0.347 1.00 92.81 204 ALA A C 1
ATOM 1637 O O . ALA A 1 204 ? 13.741 4.867 0.731 1.00 92.81 204 ALA A O 1
ATOM 1638 N N . GLU A 1 205 ? 13.363 6.533 -0.706 1.00 91.12 205 GLU A N 1
ATOM 1639 C CA . GLU A 1 205 ? 12.251 7.112 0.057 1.00 91.12 205 GLU A CA 1
ATOM 1640 C C . GLU A 1 205 ? 11.064 6.141 0.177 1.00 91.12 205 GLU A C 1
ATOM 1642 O O . GLU A 1 205 ? 10.345 6.146 1.173 1.00 91.12 205 GLU A O 1
ATOM 1647 N N . CYS A 1 206 ? 10.892 5.237 -0.785 1.00 90.81 206 CYS A N 1
ATOM 1648 C CA . CYS A 1 206 ? 9.863 4.211 -0.725 1.00 90.81 206 CYS A CA 1
ATOM 1649 C C . CYS A 1 206 ? 10.307 2.942 0.015 1.00 90.81 206 CYS A C 1
ATOM 1651 O O . CYS A 1 206 ? 9.512 2.013 0.075 1.00 90.81 206 CYS A O 1
ATOM 1653 N N . ASP A 1 207 ? 11.518 2.829 0.562 1.00 92.50 207 ASP A N 1
ATOM 1654 C CA . ASP A 1 207 ? 11.949 1.589 1.222 1.00 92.50 207 ASP A CA 1
ATOM 1655 C C . ASP A 1 207 ? 11.116 1.240 2.463 1.00 92.50 207 ASP A C 1
ATOM 1657 O O . ASP A 1 207 ? 10.485 2.087 3.102 1.00 92.50 207 ASP A O 1
ATOM 1661 N N . THR A 1 208 ? 11.136 -0.041 2.840 1.00 92.56 208 THR A N 1
ATOM 1662 C CA . THR A 1 208 ? 10.378 -0.575 3.984 1.00 92.56 208 THR A CA 1
ATOM 1663 C C . THR A 1 208 ? 10.680 0.157 5.289 1.00 92.56 208 THR A C 1
ATOM 1665 O O . THR A 1 208 ? 9.786 0.335 6.114 1.00 92.56 208 THR A O 1
ATOM 1668 N N . THR A 1 209 ? 11.913 0.634 5.464 1.00 92.69 209 THR A N 1
ATOM 1669 C CA . THR A 1 209 ? 12.356 1.416 6.628 1.00 92.69 209 THR A CA 1
ATOM 1670 C C . THR A 1 209 ? 11.702 2.798 6.706 1.00 92.69 209 THR A C 1
ATOM 1672 O O . THR A 1 209 ? 11.576 3.355 7.795 1.00 92.69 209 THR A O 1
ATOM 1675 N N . ASN A 1 210 ? 11.238 3.332 5.573 1.00 92.38 210 ASN A N 1
ATOM 1676 C CA . ASN A 1 210 ? 10.677 4.673 5.434 1.00 92.38 210 ASN A CA 1
ATOM 1677 C C . ASN A 1 210 ? 9.144 4.675 5.275 1.00 92.38 210 ASN A C 1
ATOM 1679 O O . ASN A 1 210 ? 8.526 5.740 5.295 1.00 92.38 210 ASN A O 1
ATOM 1683 N N . ILE A 1 211 ? 8.505 3.503 5.184 1.00 91.88 211 ILE A N 1
ATOM 1684 C CA . ILE A 1 211 ? 7.076 3.358 4.865 1.00 91.88 211 ILE A CA 1
ATOM 1685 C C . ILE A 1 211 ? 6.151 4.264 5.698 1.00 91.88 211 ILE A C 1
ATOM 1687 O O . ILE A 1 211 ? 5.347 4.998 5.131 1.00 91.88 211 ILE A O 1
ATOM 1691 N N . PHE A 1 212 ? 6.271 4.271 7.029 1.00 91.06 212 PHE A N 1
ATOM 1692 C CA . PHE A 1 212 ? 5.362 5.034 7.898 1.00 91.06 212 PHE A CA 1
ATOM 1693 C C . PHE A 1 212 ? 5.531 6.544 7.735 1.00 91.06 212 PHE A C 1
ATOM 1695 O O . PHE A 1 212 ? 4.539 7.268 7.708 1.00 91.06 212 PHE A O 1
ATOM 1702 N N . LYS A 1 213 ? 6.773 6.999 7.544 1.00 91.25 213 LYS A N 1
ATOM 1703 C CA . LYS A 1 213 ? 7.089 8.403 7.274 1.00 91.25 213 LYS A CA 1
ATOM 1704 C C . LYS A 1 213 ? 6.447 8.865 5.963 1.00 91.25 213 LYS A C 1
ATOM 1706 O O . LYS A 1 213 ? 5.904 9.961 5.895 1.00 91.25 213 LYS A O 1
ATOM 1711 N N . HIS A 1 214 ? 6.481 8.039 4.918 1.00 87.56 214 HIS A N 1
ATOM 1712 C CA . HIS A 1 214 ? 5.902 8.418 3.626 1.00 87.56 214 HIS A CA 1
ATOM 1713 C C . HIS A 1 214 ? 4.387 8.249 3.575 1.00 87.56 214 HIS A C 1
ATOM 1715 O O . HIS A 1 214 ? 3.719 9.070 2.948 1.00 87.56 214 HIS A O 1
ATOM 1721 N N . ILE A 1 215 ? 3.818 7.265 4.276 1.00 86.25 215 ILE A N 1
ATOM 1722 C CA . ILE A 1 215 ? 2.363 7.191 4.437 1.00 86.25 215 ILE A CA 1
ATOM 1723 C C . ILE A 1 215 ? 1.840 8.466 5.108 1.00 86.25 215 ILE A C 1
ATOM 1725 O O . ILE A 1 215 ? 0.828 9.002 4.665 1.00 86.25 215 ILE A O 1
ATOM 1729 N N . GLU A 1 216 ? 2.537 9.001 6.111 1.00 84.75 216 GLU A N 1
ATOM 1730 C CA . GLU A 1 216 ? 2.163 10.267 6.748 1.00 84.75 216 GLU A CA 1
ATOM 1731 C C . GLU A 1 216 ? 2.085 11.418 5.728 1.00 84.75 216 GLU A C 1
ATOM 1733 O O . GLU A 1 216 ? 1.065 12.112 5.656 1.00 84.75 216 GLU A O 1
ATOM 1738 N N . VAL A 1 217 ? 3.096 11.550 4.861 1.00 83.81 217 VAL A N 1
ATOM 1739 C CA . VAL A 1 217 ? 3.125 12.552 3.780 1.00 83.81 217 VAL A CA 1
ATOM 1740 C C . VAL A 1 217 ? 1.960 12.358 2.802 1.00 83.81 217 VAL A C 1
ATOM 1742 O O . VAL A 1 217 ? 1.246 13.314 2.496 1.00 83.81 217 VAL A O 1
ATOM 1745 N N . VAL A 1 218 ? 1.726 11.124 2.343 1.00 79.50 218 VAL A N 1
ATOM 1746 C CA . VAL A 1 218 ? 0.666 10.794 1.370 1.00 79.50 218 VAL A CA 1
ATOM 1747 C C . VAL A 1 218 ? -0.734 10.923 1.981 1.00 79.50 218 VAL A C 1
ATOM 1749 O O . VAL A 1 218 ? -1.697 11.243 1.285 1.00 79.50 218 VAL A O 1
ATOM 1752 N N . SER A 1 219 ? -0.862 10.743 3.296 1.00 79.31 219 SER A N 1
ATOM 1753 C CA . SER A 1 219 ? -2.119 10.932 4.023 1.00 79.31 219 SER A CA 1
ATOM 1754 C C . SER A 1 219 ? -2.526 12.406 4.160 1.00 79.31 219 SER A C 1
ATOM 1756 O O . SER A 1 219 ? -3.640 12.681 4.608 1.00 79.31 219 SER A O 1
ATOM 1758 N N . HIS A 1 220 ? -1.654 13.350 3.772 1.00 75.69 220 HIS A N 1
ATOM 1759 C CA . HIS A 1 220 ? -1.828 14.798 3.932 1.00 75.69 220 HIS A CA 1
ATOM 1760 C C . HIS A 1 220 ? -2.162 15.219 5.373 1.00 75.69 220 HIS A C 1
ATOM 1762 O O . HIS A 1 220 ? -3.032 16.061 5.596 1.00 75.69 220 HIS A O 1
ATOM 1768 N N . GLY A 1 221 ? -1.491 14.622 6.364 1.00 60.59 221 GLY A N 1
ATOM 1769 C CA . GLY A 1 221 ? -1.659 15.000 7.772 1.00 60.59 221 GLY A CA 1
ATOM 1770 C C . GLY A 1 221 ? -2.972 14.529 8.406 1.00 60.59 221 GLY A C 1
ATOM 1771 O O . GLY A 1 221 ? -3.402 15.077 9.420 1.00 60.59 221 GLY A O 1
ATOM 1772 N N . LYS A 1 222 ? -3.633 13.511 7.843 1.00 66.44 222 LYS A N 1
ATOM 1773 C CA . LYS A 1 222 ? -4.813 12.875 8.452 1.00 66.44 222 LYS A CA 1
ATOM 1774 C C . LYS A 1 222 ? -4.420 11.991 9.642 1.00 66.44 222 LYS A C 1
ATOM 1776 O O . LYS A 1 222 ? -4.583 10.784 9.530 1.00 66.44 222 LYS A O 1
ATOM 1781 N N . ARG A 1 223 ? -3.914 12.567 10.745 1.00 80.62 223 ARG A N 1
ATOM 1782 C CA . ARG A 1 223 ? -3.681 11.920 12.066 1.00 80.62 223 ARG A CA 1
ATOM 1783 C C . ARG A 1 223 ? -3.216 10.447 11.981 1.00 80.62 223 ARG A C 1
ATOM 1785 O O . ARG A 1 223 ? -3.669 9.612 12.760 1.00 80.62 223 ARG A O 1
ATOM 1792 N N . PHE A 1 224 ? -2.421 10.078 10.970 1.00 85.44 224 PHE A N 1
ATOM 1793 C CA . PHE A 1 224 ? -2.172 8.669 10.640 1.00 85.44 224 PHE A CA 1
ATOM 1794 C C . PHE A 1 224 ? -1.202 8.062 11.645 1.00 85.44 224 PHE A C 1
ATOM 1796 O O . PHE A 1 224 ? -1.397 6.945 12.114 1.00 85.44 224 PHE A O 1
ATOM 1803 N N . ASP A 1 225 ? -0.183 8.834 11.997 1.00 88.69 225 ASP A N 1
ATOM 1804 C CA . ASP A 1 225 ? 0.717 8.585 13.109 1.00 88.69 225 ASP A CA 1
ATOM 1805 C C . ASP A 1 225 ? -0.058 8.340 14.411 1.00 88.69 225 ASP A C 1
ATOM 1807 O O . ASP A 1 225 ? 0.194 7.345 15.087 1.00 88.69 225 ASP A O 1
ATOM 1811 N N . GLU A 1 226 ? -1.059 9.171 14.713 1.00 90.12 226 GLU A N 1
ATOM 1812 C CA . GLU A 1 226 ? -1.912 9.007 15.890 1.00 90.12 226 GLU A CA 1
ATOM 1813 C C . GLU A 1 226 ? -2.767 7.733 15.806 1.00 90.12 226 GLU A C 1
ATOM 1815 O O . GLU A 1 226 ? -2.862 6.983 16.776 1.00 90.12 226 GLU A O 1
ATOM 1820 N N . G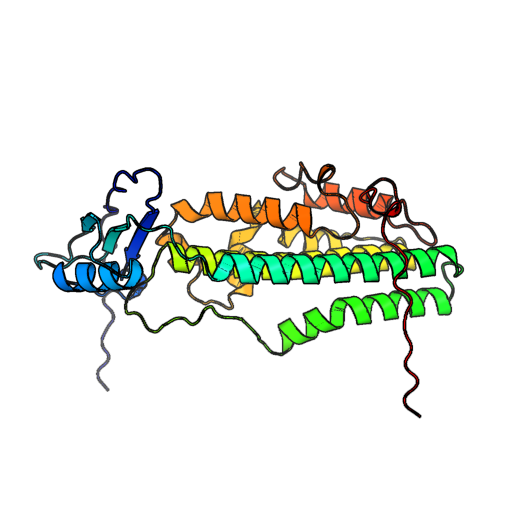LN A 1 227 ? -3.355 7.439 14.641 1.00 90.62 227 GLN A N 1
ATOM 1821 C CA . GLN A 1 227 ? -4.150 6.225 14.416 1.00 90.62 227 GLN A CA 1
ATOM 1822 C C . GLN A 1 227 ? -3.308 4.954 14.553 1.00 90.62 227 GLN A C 1
ATOM 1824 O O . GLN A 1 227 ? -3.718 4.008 15.220 1.00 90.62 227 GLN A O 1
ATOM 1829 N N . ILE A 1 228 ? -2.114 4.924 13.963 1.00 92.06 228 ILE A N 1
ATOM 1830 C CA . ILE A 1 228 ? -1.185 3.800 14.105 1.00 92.06 228 ILE A CA 1
ATOM 1831 C C . ILE A 1 228 ? -0.642 3.712 15.533 1.00 92.06 228 ILE A C 1
ATOM 1833 O O . ILE A 1 228 ? -0.392 2.612 16.018 1.00 92.06 228 ILE A O 1
ATOM 1837 N N . ALA A 1 229 ? -0.478 4.834 16.236 1.00 92.19 229 ALA A N 1
ATOM 1838 C CA . ALA A 1 229 ? -0.103 4.825 17.646 1.00 92.19 229 ALA A CA 1
ATOM 1839 C C . ALA A 1 229 ? -1.199 4.222 18.543 1.00 92.19 229 ALA A C 1
ATOM 1841 O O . ALA A 1 229 ? -0.858 3.599 19.547 1.00 92.19 229 ALA A O 1
ATOM 1842 N N . LEU A 1 230 ? -2.483 4.339 18.173 1.00 91.75 230 LEU A N 1
ATOM 1843 C CA . LEU A 1 230 ? -3.579 3.629 18.851 1.00 91.75 230 LEU A CA 1
ATOM 1844 C C . LEU A 1 230 ? -3.560 2.115 18.610 1.00 91.75 230 LEU A C 1
ATOM 1846 O O . LEU A 1 230 ? -4.057 1.354 19.442 1.00 91.75 230 LEU A O 1
ATOM 1850 N N . PHE A 1 231 ? -3.025 1.673 17.472 1.00 93.88 231 PHE A N 1
ATOM 1851 C CA . PHE A 1 231 ? -3.002 0.269 17.059 1.00 93.88 231 PHE A CA 1
ATOM 1852 C C . PHE A 1 231 ? -1.586 -0.158 16.637 1.00 93.88 231 PHE A C 1
ATOM 1854 O O . PHE A 1 231 ? -1.354 -0.481 15.467 1.00 93.88 231 PHE A O 1
ATOM 1861 N N . PRO A 1 232 ? -0.606 -0.139 17.563 1.00 94.06 232 PRO A N 1
ATOM 1862 C CA . PRO A 1 232 ? 0.796 -0.394 17.236 1.00 94.06 232 PRO A CA 1
ATOM 1863 C C . PRO A 1 232 ? 1.033 -1.797 16.664 1.00 94.06 232 PRO A C 1
ATOM 1865 O O . PRO A 1 232 ? 1.974 -1.981 15.889 1.00 94.06 232 PRO A O 1
ATOM 1868 N N . GLU A 1 233 ? 0.168 -2.763 16.985 1.00 94.38 233 GLU A N 1
ATOM 1869 C CA . GLU A 1 233 ? 0.189 -4.120 16.437 1.00 94.38 233 GLU A CA 1
ATOM 1870 C C . GLU A 1 233 ? -0.009 -4.169 14.912 1.00 94.38 233 GLU A C 1
ATOM 1872 O O . GLU A 1 233 ? 0.383 -5.142 14.276 1.00 94.38 233 GLU A O 1
ATOM 1877 N N . LEU A 1 234 ? -0.560 -3.114 14.299 1.00 94.88 234 LEU A N 1
ATOM 1878 C CA . LEU A 1 234 ? -0.761 -3.047 12.849 1.00 94.88 234 LEU A CA 1
ATOM 1879 C C . LEU A 1 234 ? 0.526 -2.781 12.069 1.00 94.88 234 LEU A C 1
ATOM 1881 O O . LEU A 1 234 ? 0.540 -2.970 10.852 1.00 94.88 234 LEU A O 1
ATOM 1885 N N . LYS A 1 235 ? 1.607 -2.341 12.729 1.00 95.31 235 LYS A N 1
ATOM 1886 C CA . LYS A 1 235 ? 2.838 -1.946 12.034 1.00 95.31 235 LYS A CA 1
ATOM 1887 C C . LYS A 1 235 ? 3.448 -3.100 11.242 1.00 95.31 235 LYS A C 1
ATOM 1889 O O . LYS A 1 235 ? 3.699 -2.957 10.050 1.00 95.31 235 LYS A O 1
ATOM 1894 N N . GLU A 1 236 ? 3.650 -4.245 11.885 1.00 95.88 236 GLU A N 1
ATOM 1895 C CA . GLU A 1 236 ? 4.270 -5.409 11.249 1.00 95.88 236 GLU A CA 1
ATOM 1896 C C . GLU A 1 236 ? 3.403 -5.999 10.115 1.00 95.88 236 GLU A C 1
ATOM 1898 O O . GLU A 1 236 ? 3.919 -6.127 9.000 1.00 95.88 236 GLU A O 1
ATOM 1903 N N . PRO A 1 237 ? 2.089 -6.254 10.302 1.00 95.50 237 PRO A N 1
ATOM 1904 C CA . PRO A 1 237 ? 1.204 -6.661 9.210 1.00 95.50 237 PRO A CA 1
ATOM 1905 C C . PRO A 1 237 ? 1.173 -5.675 8.039 1.00 95.50 237 PRO A C 1
ATOM 1907 O O . PRO A 1 237 ? 1.085 -6.096 6.884 1.00 95.50 237 PRO A O 1
ATOM 1910 N N . LEU A 1 238 ? 1.254 -4.367 8.305 1.00 94.75 238 LEU A N 1
ATOM 1911 C CA . LEU A 1 238 ? 1.272 -3.352 7.254 1.00 94.75 238 LEU A CA 1
ATOM 1912 C C . LEU A 1 238 ? 2.588 -3.360 6.470 1.00 94.75 238 LEU A C 1
ATOM 1914 O O . LEU A 1 238 ? 2.560 -3.274 5.243 1.00 94.75 238 LEU A O 1
ATOM 1918 N N . THR A 1 239 ? 3.728 -3.512 7.148 1.00 96.25 239 THR A N 1
ATOM 1919 C CA . THR A 1 239 ? 5.032 -3.683 6.491 1.00 96.25 239 THR A CA 1
ATOM 1920 C C . THR A 1 239 ? 5.055 -4.953 5.640 1.00 96.25 239 THR A C 1
ATOM 1922 O O . THR A 1 239 ? 5.487 -4.905 4.488 1.00 96.25 239 THR A O 1
ATOM 1925 N N . ALA A 1 240 ? 4.534 -6.072 6.153 1.00 96.12 240 ALA A N 1
ATOM 1926 C CA . ALA A 1 240 ? 4.415 -7.312 5.389 1.00 96.12 240 ALA A CA 1
ATOM 1927 C C . ALA A 1 240 ? 3.530 -7.122 4.146 1.00 96.12 240 ALA A C 1
ATOM 1929 O O . ALA A 1 240 ? 3.932 -7.478 3.038 1.00 96.12 240 ALA A O 1
ATOM 1930 N N . TYR A 1 241 ? 2.363 -6.486 4.305 1.00 94.19 241 TYR A N 1
ATOM 1931 C CA . TYR A 1 241 ? 1.477 -6.154 3.190 1.00 94.19 241 TYR A CA 1
ATOM 1932 C C . TYR A 1 241 ? 2.171 -5.271 2.144 1.00 94.19 241 TYR A C 1
ATOM 1934 O O . TYR A 1 241 ? 2.057 -5.542 0.951 1.00 94.19 241 TYR A O 1
ATOM 1942 N N . TYR A 1 242 ? 2.932 -4.259 2.569 1.00 95.06 242 TYR A N 1
ATOM 1943 C CA . TYR A 1 242 ? 3.717 -3.408 1.674 1.00 95.06 242 TYR A CA 1
ATOM 1944 C C . TYR A 1 242 ? 4.720 -4.208 0.846 1.00 95.06 242 TYR A C 1
ATOM 1946 O O . TYR A 1 242 ? 4.731 -4.079 -0.376 1.00 95.06 242 TYR A O 1
ATOM 1954 N N . VAL A 1 243 ? 5.524 -5.067 1.477 1.00 96.31 243 VAL A N 1
ATOM 1955 C CA . VAL A 1 243 ? 6.526 -5.882 0.772 1.00 96.31 243 VAL A CA 1
ATOM 1956 C C . VAL A 1 243 ? 5.855 -6.779 -0.265 1.00 96.31 243 VAL A C 1
ATOM 1958 O O . VAL A 1 243 ? 6.286 -6.838 -1.416 1.00 96.31 243 VAL A O 1
ATOM 1961 N N . GLU A 1 244 ? 4.777 -7.454 0.126 1.00 94.94 244 GLU A N 1
ATOM 1962 C CA . GLU A 1 244 ? 4.037 -8.357 -0.751 1.00 94.94 244 GLU A CA 1
ATOM 1963 C C . GLU A 1 244 ? 3.380 -7.621 -1.917 1.00 94.94 244 GLU A C 1
ATOM 1965 O O . GLU A 1 244 ? 3.444 -8.093 -3.054 1.00 94.94 244 GLU A O 1
ATOM 1970 N N . TYR A 1 245 ? 2.824 -6.438 -1.654 1.00 92.62 245 TYR A N 1
ATOM 1971 C CA . TYR A 1 245 ? 2.287 -5.562 -2.683 1.00 92.62 245 TYR A CA 1
ATOM 1972 C C . TYR A 1 245 ? 3.385 -5.100 -3.650 1.00 92.62 245 TYR A C 1
ATOM 1974 O O . TYR A 1 245 ? 3.194 -5.179 -4.862 1.00 92.62 245 TYR A O 1
ATOM 1982 N N . MET A 1 246 ? 4.549 -4.670 -3.152 1.00 94.44 246 MET A N 1
ATOM 1983 C CA . MET A 1 246 ? 5.654 -4.215 -4.002 1.00 94.44 246 MET A CA 1
ATOM 1984 C C . MET A 1 246 ? 6.201 -5.316 -4.900 1.00 94.44 246 MET A C 1
ATOM 1986 O O . MET A 1 246 ? 6.545 -5.041 -6.048 1.00 94.44 246 MET A O 1
ATOM 1990 N N . LYS A 1 247 ? 6.257 -6.561 -4.423 1.00 94.19 247 LYS A N 1
ATOM 1991 C CA . LYS A 1 247 ? 6.657 -7.706 -5.250 1.00 94.19 247 LYS A CA 1
ATOM 1992 C C . LYS A 1 247 ? 5.756 -7.896 -6.476 1.00 94.19 247 LYS A C 1
ATOM 1994 O O . LYS A 1 247 ? 6.240 -8.330 -7.512 1.00 94.19 247 LYS A O 1
ATOM 1999 N N . ASP A 1 248 ? 4.474 -7.556 -6.365 1.00 91.00 248 ASP A N 1
ATOM 2000 C CA . ASP A 1 248 ? 3.498 -7.705 -7.451 1.00 91.00 248 ASP A CA 1
ATOM 2001 C C . ASP A 1 248 ? 3.409 -6.491 -8.390 1.00 91.00 248 ASP A C 1
ATOM 2003 O O . ASP A 1 248 ? 2.830 -6.606 -9.468 1.00 91.00 248 ASP A O 1
ATOM 2007 N N . HIS A 1 249 ? 3.960 -5.343 -7.980 1.00 89.94 249 HIS A N 1
ATOM 2008 C CA . HIS A 1 249 ? 3.815 -4.047 -8.668 1.00 89.94 249 HIS A CA 1
ATOM 2009 C C . HIS A 1 249 ? 5.160 -3.349 -8.922 1.00 89.94 249 HIS A C 1
ATOM 2011 O O . HIS A 1 249 ? 5.236 -2.135 -9.119 1.00 89.94 249 HIS A O 1
ATOM 2017 N N . THR A 1 250 ? 6.265 -4.095 -8.874 1.00 93.19 250 THR A N 1
ATOM 2018 C CA . THR A 1 250 ? 7.565 -3.579 -9.307 1.00 93.19 250 THR A CA 1
ATOM 2019 C C . THR A 1 250 ? 7.654 -3.738 -10.820 1.00 93.19 250 THR A C 1
ATOM 2021 O O . THR A 1 250 ? 7.646 -4.849 -11.348 1.00 93.19 250 THR A O 1
ATOM 2024 N N . PHE A 1 251 ? 7.731 -2.613 -11.528 1.00 91.00 251 PHE A N 1
ATOM 2025 C CA . PHE A 1 251 ? 7.747 -2.589 -12.986 1.00 91.00 251 PHE A CA 1
ATOM 2026 C C . PHE A 1 251 ? 8.892 -3.444 -13.562 1.00 91.00 251 PHE A C 1
ATOM 2028 O O . PHE A 1 251 ? 10.018 -3.410 -13.070 1.00 91.00 251 PHE A O 1
ATOM 2035 N N . GLY A 1 252 ? 8.613 -4.228 -14.605 1.00 90.00 252 GLY A N 1
ATOM 2036 C CA . GLY A 1 252 ? 9.643 -4.937 -15.376 1.00 90.00 252 GLY A CA 1
ATOM 2037 C C . GLY A 1 252 ? 10.466 -5.997 -14.626 1.00 90.00 252 GLY A C 1
ATOM 2038 O O . GLY A 1 252 ? 11.476 -6.436 -15.169 1.00 90.00 252 GLY A O 1
ATOM 2039 N N . ILE A 1 253 ? 10.074 -6.412 -13.414 1.00 93.62 253 ILE A N 1
ATOM 2040 C CA . ILE A 1 253 ? 10.758 -7.465 -12.650 1.00 93.62 253 ILE A CA 1
ATOM 2041 C C . ILE A 1 253 ? 9.728 -8.455 -12.100 1.00 93.62 253 ILE A C 1
ATOM 2043 O O . ILE A 1 253 ? 8.752 -8.062 -11.464 1.00 93.62 253 ILE A O 1
ATOM 2047 N N . ALA A 1 254 ? 9.965 -9.740 -12.341 1.00 92.50 254 ALA A N 1
ATOM 2048 C CA . ALA A 1 254 ? 9.166 -10.847 -11.849 1.00 92.50 254 ALA A CA 1
ATOM 2049 C C . ALA A 1 254 ? 9.258 -10.966 -10.326 1.00 92.50 254 ALA A C 1
ATOM 2051 O O . ALA A 1 254 ? 10.301 -10.717 -9.708 1.00 92.50 254 ALA A O 1
ATOM 2052 N N . ARG A 1 255 ? 8.159 -11.405 -9.721 1.00 94.75 255 ARG A N 1
ATOM 2053 C CA . ARG A 1 255 ? 7.998 -11.508 -8.269 1.00 94.75 255 ARG A CA 1
ATOM 2054 C C . ARG A 1 255 ? 9.091 -12.350 -7.606 1.00 94.75 255 ARG A C 1
ATOM 2056 O O . ARG A 1 255 ? 9.577 -11.995 -6.531 1.00 94.75 255 ARG A O 1
ATOM 2063 N N . GLU A 1 256 ? 9.494 -13.450 -8.234 1.00 95.00 256 GLU A N 1
ATOM 2064 C CA . GLU A 1 256 ? 10.518 -14.379 -7.745 1.00 95.00 256 GLU A CA 1
ATOM 2065 C C . GLU A 1 256 ? 11.897 -13.732 -7.563 1.00 95.00 256 GLU A C 1
ATOM 2067 O O . GLU A 1 256 ? 12.698 -14.207 -6.758 1.00 95.00 256 GLU A O 1
ATOM 2072 N N . HIS A 1 257 ? 12.172 -12.622 -8.251 1.00 96.38 257 HIS A N 1
ATOM 2073 C CA . HIS A 1 257 ? 13.438 -11.903 -8.130 1.00 96.38 257 HIS A CA 1
ATOM 2074 C C . HIS A 1 257 ? 13.432 -10.845 -7.021 1.00 96.38 257 HIS A C 1
ATOM 2076 O O . HIS A 1 257 ? 14.477 -10.275 -6.722 1.00 96.38 257 HIS A O 1
ATOM 2082 N N . LEU A 1 258 ? 12.286 -10.602 -6.379 1.00 96.88 258 LEU A N 1
ATOM 2083 C CA . LEU A 1 258 ? 12.061 -9.496 -5.442 1.00 96.88 258 LEU A CA 1
ATOM 2084 C C . LEU A 1 258 ? 11.988 -9.951 -3.974 1.00 96.88 258 LEU A C 1
ATOM 2086 O O . LEU A 1 258 ? 11.430 -9.265 -3.117 1.00 96.88 258 LEU A O 1
ATOM 2090 N N . GLY A 1 259 ? 12.575 -11.108 -3.651 1.00 97.06 259 GLY A N 1
ATOM 2091 C CA . GLY A 1 259 ? 12.663 -11.609 -2.272 1.00 97.06 259 GLY A CA 1
ATOM 2092 C C . GLY A 1 259 ? 13.416 -10.674 -1.316 1.00 97.06 259 GLY A C 1
ATOM 2093 O O . GLY A 1 259 ? 13.150 -10.687 -0.119 1.00 97.06 259 GLY A O 1
ATOM 2094 N N . PHE A 1 260 ? 14.285 -9.818 -1.858 1.00 97.25 260 PHE A N 1
ATOM 2095 C CA . PHE A 1 260 ? 15.157 -8.921 -1.101 1.00 97.25 260 PHE A CA 1
ATOM 2096 C C . PHE A 1 260 ? 14.510 -7.593 -0.691 1.00 97.25 260 PHE A C 1
ATOM 2098 O O . PHE A 1 260 ? 15.155 -6.791 -0.029 1.00 97.25 260 PHE A O 1
ATOM 2105 N N . LEU A 1 261 ? 13.258 -7.315 -1.076 1.00 96.06 261 LEU A N 1
ATOM 2106 C CA . LEU A 1 261 ? 12.636 -5.999 -0.853 1.00 96.06 261 LEU A CA 1
ATOM 2107 C C . LEU A 1 261 ? 12.478 -5.595 0.626 1.00 96.06 261 LEU A C 1
ATOM 2109 O O . LEU A 1 261 ? 12.151 -4.448 0.902 1.00 96.06 261 LEU A O 1
ATOM 2113 N N . ASN A 1 262 ? 12.699 -6.516 1.566 1.00 96.00 262 ASN A N 1
ATOM 2114 C CA . ASN A 1 262 ? 12.706 -6.239 3.004 1.00 96.00 262 ASN A CA 1
ATOM 2115 C C . ASN A 1 262 ? 14.124 -6.172 3.611 1.00 96.00 262 ASN A C 1
ATOM 2117 O O . ASN A 1 262 ? 14.275 -6.066 4.825 1.00 96.00 262 ASN A O 1
ATOM 2121 N N . GLU A 1 263 ? 15.166 -6.293 2.790 1.00 96.06 263 GLU A N 1
ATOM 2122 C CA . GLU A 1 263 ? 16.566 -6.232 3.212 1.00 96.06 263 GLU A CA 1
ATOM 2123 C C . GLU A 1 263 ? 17.068 -4.778 3.233 1.00 96.06 263 GLU A C 1
ATOM 2125 O O . GLU A 1 263 ? 16.550 -3.903 2.541 1.00 96.06 263 GLU A O 1
ATOM 2130 N N . CYS A 1 264 ? 18.114 -4.511 4.016 1.00 92.56 264 CYS A N 1
ATOM 2131 C CA . CYS A 1 264 ? 18.799 -3.218 3.983 1.00 92.56 264 CYS A CA 1
ATOM 2132 C C . CYS A 1 264 ? 19.505 -3.025 2.627 1.00 92.56 264 CYS A C 1
ATOM 2134 O O . CYS A 1 264 ? 20.199 -3.932 2.167 1.00 92.56 264 CYS A O 1
ATOM 2136 N N . GLY A 1 265 ? 19.354 -1.852 2.004 1.00 93.06 265 GLY A N 1
ATOM 2137 C CA . GLY A 1 265 ? 19.921 -1.558 0.680 1.00 93.06 265 GLY A CA 1
ATOM 2138 C C . GLY A 1 265 ? 19.131 -2.159 -0.491 1.00 93.06 265 GLY A C 1
ATOM 2139 O O . GLY A 1 265 ? 19.691 -2.382 -1.571 1.00 93.06 265 GLY A O 1
ATOM 2140 N N . ALA A 1 266 ? 17.849 -2.479 -0.278 1.00 95.44 266 ALA A N 1
ATOM 2141 C CA . ALA A 1 266 ? 16.967 -2.983 -1.325 1.00 95.44 266 ALA A CA 1
ATOM 2142 C C . ALA A 1 266 ? 16.820 -1.987 -2.488 1.00 95.44 266 ALA A C 1
ATOM 2144 O O . ALA A 1 266 ? 16.813 -2.406 -3.644 1.00 95.44 266 ALA A O 1
ATOM 2145 N N . ASP A 1 267 ? 16.766 -0.687 -2.211 1.00 94.12 267 ASP A N 1
ATOM 2146 C CA . ASP A 1 267 ? 16.789 0.397 -3.195 1.00 94.12 267 ASP A CA 1
ATOM 2147 C C . ASP A 1 267 ? 17.989 0.314 -4.152 1.00 94.12 267 ASP A C 1
ATOM 2149 O O . ASP A 1 267 ? 17.816 0.298 -5.373 1.00 94.12 267 ASP A O 1
ATOM 2153 N N . ALA A 1 268 ? 19.204 0.190 -3.613 1.00 94.75 268 ALA A N 1
ATOM 2154 C CA . ALA A 1 268 ? 20.433 0.141 -4.394 1.00 94.75 268 ALA A CA 1
ATOM 2155 C C . ALA A 1 268 ? 20.499 -1.133 -5.244 1.00 94.75 268 ALA A C 1
ATOM 2157 O O . ALA A 1 268 ? 20.875 -1.098 -6.421 1.00 94.75 268 ALA A O 1
ATOM 2158 N N . ARG A 1 269 ? 20.080 -2.268 -4.671 1.00 96.75 269 ARG A N 1
ATOM 2159 C CA . ARG A 1 269 ? 19.991 -3.539 -5.398 1.00 96.75 269 ARG A CA 1
ATOM 2160 C C . ARG A 1 269 ? 18.960 -3.468 -6.522 1.00 96.75 269 ARG A C 1
ATOM 2162 O O . ARG A 1 269 ? 19.247 -3.910 -7.633 1.00 96.75 269 ARG A O 1
ATOM 2169 N N . LEU A 1 270 ? 17.794 -2.882 -6.265 1.00 96.75 270 LEU A N 1
ATOM 2170 C CA . LEU A 1 270 ? 16.759 -2.687 -7.274 1.00 96.75 270 LEU A CA 1
ATOM 2171 C C . LEU A 1 270 ? 17.242 -1.769 -8.402 1.00 96.75 270 LEU A C 1
ATOM 2173 O O . LEU A 1 270 ? 17.073 -2.100 -9.573 1.00 96.75 270 LEU A O 1
ATOM 2177 N N . ALA A 1 271 ? 17.899 -0.659 -8.068 1.00 95.25 271 ALA A N 1
ATOM 2178 C CA . ALA A 1 271 ? 18.480 0.246 -9.051 1.00 95.25 271 ALA A CA 1
ATOM 2179 C C . ALA A 1 271 ? 19.529 -0.450 -9.931 1.00 95.25 271 ALA A C 1
ATOM 2181 O O . ALA A 1 271 ? 19.538 -0.265 -11.149 1.00 95.25 271 ALA A O 1
ATOM 2182 N N . SER A 1 272 ? 20.371 -1.303 -9.339 1.00 95.62 272 SER A N 1
ATOM 2183 C CA . SER A 1 272 ? 21.340 -2.112 -10.083 1.00 95.62 272 SER A CA 1
ATOM 2184 C C . SER A 1 272 ? 20.655 -3.080 -11.056 1.00 95.62 272 SER A C 1
ATOM 2186 O O . SER A 1 272 ? 21.076 -3.181 -12.209 1.00 95.62 272 SER A O 1
ATOM 2188 N N . MET A 1 273 ? 19.553 -3.723 -10.650 1.00 96.88 273 MET A N 1
ATOM 2189 C CA . MET A 1 273 ? 18.752 -4.549 -11.563 1.00 96.88 273 MET A CA 1
ATOM 2190 C C . MET A 1 273 ? 18.177 -3.723 -12.718 1.00 96.88 273 MET A C 1
ATOM 2192 O O . MET A 1 273 ? 18.211 -4.169 -13.861 1.00 96.88 273 MET A O 1
ATOM 2196 N N . TYR A 1 274 ? 17.700 -2.503 -12.459 1.00 96.38 274 TYR A N 1
ATOM 2197 C CA . TYR A 1 274 ? 17.195 -1.614 -13.508 1.00 96.38 274 TYR A CA 1
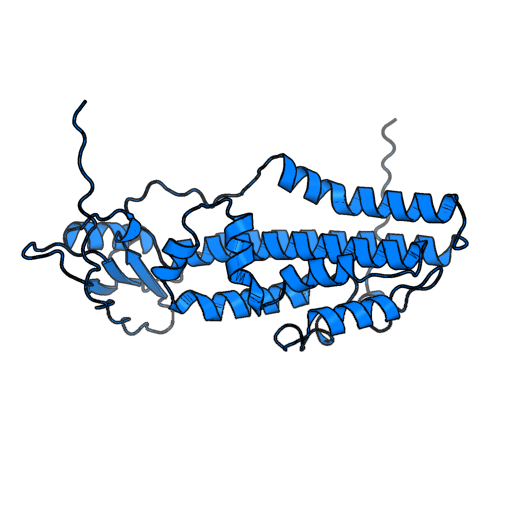ATOM 2198 C C . TYR A 1 274 ? 18.281 -1.203 -14.502 1.00 96.38 274 TYR A C 1
ATOM 2200 O O . TYR A 1 274 ? 18.037 -1.239 -15.703 1.00 96.38 274 TYR A O 1
ATOM 2208 N N . GLN A 1 275 ? 19.486 -0.873 -14.036 1.00 95.12 275 GLN A N 1
ATOM 2209 C CA . GLN A 1 275 ? 20.637 -0.599 -14.909 1.00 95.12 275 GLN A CA 1
ATOM 2210 C C . GLN A 1 275 ? 21.018 -1.815 -15.762 1.00 95.12 275 GLN A C 1
ATOM 2212 O O . GLN A 1 275 ? 21.484 -1.684 -16.895 1.00 95.12 275 GLN A O 1
ATOM 2217 N N . GLU A 1 276 ? 20.835 -3.019 -15.221 1.00 95.25 276 GLU A N 1
ATOM 2218 C CA . GLU A 1 276 ? 21.084 -4.240 -15.967 1.00 95.25 276 GLU A CA 1
ATOM 2219 C C . GLU A 1 276 ? 20.023 -4.480 -17.046 1.00 95.25 276 GLU A C 1
ATOM 2221 O O . GLU A 1 276 ? 20.400 -4.806 -18.176 1.00 95.25 276 GLU A O 1
ATOM 2226 N N . ILE A 1 277 ? 18.745 -4.298 -16.692 1.00 95.00 277 ILE A N 1
ATOM 2227 C CA . ILE A 1 277 ? 17.577 -4.510 -17.555 1.00 95.00 277 ILE A CA 1
ATOM 2228 C C . ILE A 1 277 ? 17.516 -3.470 -18.663 1.00 95.00 277 ILE A C 1
ATOM 2230 O O . ILE A 1 277 ? 17.364 -3.837 -19.822 1.00 95.00 277 ILE A O 1
ATOM 2234 N N . PHE A 1 278 ? 17.619 -2.188 -18.327 1.00 95.06 278 PHE A N 1
ATOM 2235 C CA . PHE A 1 278 ? 17.375 -1.082 -19.242 1.00 95.06 278 PHE A CA 1
ATOM 2236 C C . PHE A 1 278 ? 18.694 -0.430 -19.635 1.00 95.06 278 PHE A C 1
ATOM 2238 O O . PHE A 1 278 ? 19.385 0.166 -18.810 1.00 95.06 278 PHE A O 1
ATOM 2245 N N . ARG A 1 279 ? 19.040 -0.520 -20.920 1.00 94.31 279 ARG A N 1
ATOM 2246 C CA . ARG A 1 279 ? 20.215 0.136 -21.502 1.00 94.31 279 ARG A CA 1
ATOM 2247 C C . ARG A 1 279 ? 19.815 0.807 -22.812 1.00 94.31 279 ARG A C 1
ATOM 2249 O O . ARG A 1 279 ? 18.862 0.364 -23.450 1.00 94.31 279 ARG A O 1
ATOM 2256 N N . PRO A 1 280 ? 20.525 1.844 -23.269 1.00 92.44 280 PRO A N 1
ATOM 2257 C CA . PRO A 1 280 ? 20.193 2.469 -24.542 1.00 92.44 280 PRO A CA 1
ATOM 2258 C C . PRO A 1 280 ? 20.133 1.451 -25.692 1.00 92.44 280 PRO A C 1
ATOM 2260 O O . PRO A 1 280 ? 21.115 0.769 -25.982 1.00 92.44 280 PRO A O 1
ATOM 2263 N N . GLY A 1 281 ? 18.958 1.323 -26.319 1.00 89.38 281 GLY A N 1
ATOM 2264 C CA . GLY A 1 281 ? 18.719 0.380 -27.417 1.00 89.38 281 GLY A CA 1
ATOM 2265 C C . GLY A 1 281 ? 18.699 -1.103 -27.025 1.00 89.38 281 GLY A C 1
ATOM 2266 O O . GLY A 1 281 ? 18.731 -1.958 -27.906 1.00 89.38 281 GLY A O 1
ATOM 2267 N N . PHE A 1 282 ? 18.647 -1.435 -25.733 1.00 93.50 282 PHE A N 1
ATOM 2268 C CA . PHE A 1 282 ? 18.605 -2.819 -25.270 1.00 93.50 282 PHE A CA 1
ATOM 2269 C C . PHE A 1 282 ? 17.757 -2.982 -24.007 1.00 93.50 282 PHE A C 1
ATOM 2271 O O . PHE A 1 282 ? 17.835 -2.187 -23.072 1.00 93.50 282 PHE A O 1
ATOM 2278 N N . MET A 1 283 ? 16.982 -4.066 -23.959 1.00 93.19 283 MET A N 1
ATOM 2279 C CA . MET A 1 283 ? 16.216 -4.432 -22.776 1.00 93.19 283 MET A CA 1
ATOM 2280 C C . MET A 1 283 ? 16.371 -5.921 -22.463 1.00 93.19 283 MET A C 1
ATOM 2282 O O . MET A 1 283 ? 15.972 -6.767 -23.269 1.00 93.19 283 MET A O 1
ATOM 2286 N N . ASP A 1 284 ? 16.949 -6.241 -21.304 1.00 92.88 284 ASP A N 1
ATOM 2287 C CA . ASP A 1 284 ? 17.109 -7.623 -20.848 1.00 92.88 284 ASP A CA 1
ATOM 2288 C C . ASP A 1 284 ? 15.763 -8.181 -20.374 1.00 92.88 284 ASP A C 1
ATOM 2290 O O . ASP A 1 284 ? 15.092 -7.614 -19.512 1.00 92.88 284 ASP A O 1
ATOM 2294 N N . LYS A 1 285 ? 15.367 -9.321 -20.939 1.00 90.31 285 LYS A N 1
ATOM 2295 C CA . LYS A 1 285 ? 14.095 -9.981 -20.636 1.00 90.31 285 LYS A CA 1
ATOM 2296 C C . LYS A 1 285 ? 14.226 -11.052 -19.551 1.00 90.31 285 LYS A C 1
ATOM 2298 O O . LYS A 1 285 ? 13.214 -11.633 -19.177 1.00 90.31 285 LYS A O 1
ATOM 2303 N N . LYS A 1 286 ? 15.431 -11.331 -19.036 1.00 91.75 286 LYS A N 1
ATOM 2304 C CA . LYS A 1 286 ? 15.663 -12.449 -18.101 1.00 91.75 286 LYS A CA 1
ATOM 2305 C C . LYS A 1 286 ? 14.994 -12.298 -16.736 1.00 91.75 286 LYS A C 1
ATOM 2307 O O . LYS A 1 286 ? 14.807 -13.296 -16.054 1.00 91.75 286 LYS A O 1
ATOM 2312 N N . TYR A 1 287 ? 14.679 -11.066 -16.343 1.00 88.69 287 TYR A N 1
ATOM 2313 C CA . TYR A 1 287 ? 13.994 -10.758 -15.088 1.00 88.69 287 TYR A CA 1
ATOM 2314 C C . TYR A 1 287 ? 12.488 -10.614 -15.262 1.00 88.69 287 TYR A C 1
ATOM 2316 O O . TYR A 1 287 ? 11.799 -10.302 -14.299 1.00 88.69 287 TYR A O 1
ATOM 2324 N N . LEU A 1 288 ? 11.977 -10.775 -16.481 1.00 82.19 288 LEU A N 1
ATOM 2325 C CA . LEU A 1 288 ? 10.553 -10.696 -16.741 1.00 82.19 288 LEU A CA 1
ATOM 2326 C C . LEU A 1 288 ? 9.916 -12.035 -16.448 1.00 82.19 288 LEU A C 1
ATOM 2328 O O . LEU A 1 288 ? 10.492 -13.089 -16.723 1.00 82.19 288 LEU A O 1
ATOM 2332 N N . ASP A 1 289 ? 8.681 -11.976 -15.972 1.00 74.12 289 ASP A N 1
ATOM 2333 C CA . ASP A 1 289 ? 7.873 -13.171 -15.893 1.00 74.12 289 ASP A CA 1
ATOM 2334 C C . ASP A 1 289 ? 7.803 -13.825 -17.277 1.00 74.12 289 ASP A C 1
ATOM 2336 O O . ASP A 1 289 ? 7.591 -13.168 -18.303 1.00 74.12 289 ASP A O 1
ATOM 2340 N N . SER A 1 290 ? 7.903 -15.148 -17.297 1.00 63.97 290 SER A N 1
ATOM 2341 C CA . SER A 1 290 ? 7.801 -15.979 -18.501 1.00 63.97 290 SER A CA 1
ATOM 2342 C C . SER A 1 290 ? 6.412 -15.960 -19.176 1.00 63.97 290 SER A C 1
ATOM 2344 O O . SER A 1 290 ? 6.119 -16.809 -20.016 1.00 63.97 290 SER A O 1
ATOM 2346 N N . PHE A 1 291 ? 5.559 -14.966 -18.891 1.00 55.44 291 PHE A N 1
ATOM 2347 C CA . PHE A 1 291 ? 4.196 -14.806 -19.419 1.00 55.44 291 PHE A CA 1
ATOM 2348 C C . PHE A 1 291 ? 4.111 -14.673 -20.953 1.00 55.44 291 PHE A C 1
ATOM 2350 O O . PHE A 1 291 ? 3.012 -14.630 -21.508 1.00 55.44 291 PHE A O 1
ATOM 2357 N N . SER A 1 292 ? 5.241 -14.644 -21.664 1.00 48.00 292 SER A N 1
ATOM 2358 C CA . SER A 1 292 ? 5.314 -14.532 -23.123 1.00 48.00 292 SER A CA 1
ATOM 2359 C C . SER A 1 292 ? 4.850 -15.771 -23.899 1.00 48.00 292 SER A C 1
ATOM 2361 O O . SER A 1 292 ? 4.757 -15.690 -25.121 1.00 48.00 292 SER A O 1
ATOM 2363 N N . SER A 1 293 ? 4.511 -16.893 -23.253 1.00 48.81 293 SER A N 1
ATOM 2364 C CA . SER A 1 293 ? 4.034 -18.083 -23.978 1.00 48.81 293 SER A CA 1
ATOM 2365 C C . SER A 1 293 ? 2.513 -18.172 -24.175 1.00 48.81 293 SER A C 1
ATOM 2367 O O . SER A 1 293 ? 2.085 -18.992 -24.983 1.00 48.81 293 SER A O 1
ATOM 2369 N N . HIS A 1 294 ? 1.690 -17.345 -23.506 1.00 46.44 294 HIS A N 1
ATOM 2370 C CA . HIS A 1 294 ? 0.222 -17.520 -23.528 1.00 46.44 294 HIS A CA 1
ATOM 2371 C C . HIS A 1 294 ? -0.638 -16.260 -23.704 1.00 46.44 294 HIS A C 1
ATOM 2373 O O . HIS A 1 294 ? -1.864 -16.355 -23.648 1.00 46.44 294 HIS A O 1
ATOM 2379 N N . VAL A 1 295 ? -0.059 -15.086 -23.963 1.00 49.59 295 VAL A N 1
ATOM 2380 C CA . VAL A 1 295 ? -0.879 -13.930 -24.360 1.00 49.59 295 VAL A CA 1
ATOM 2381 C C . VAL A 1 295 ? -1.186 -14.041 -25.852 1.00 49.59 295 VAL A C 1
ATOM 2383 O O . VAL A 1 295 ? -0.455 -13.513 -26.690 1.00 49.59 295 VAL A O 1
ATOM 2386 N N . ASP A 1 296 ? -2.279 -14.740 -26.173 1.00 45.59 296 ASP A N 1
ATOM 2387 C CA . ASP A 1 296 ? -2.966 -14.602 -27.457 1.00 45.59 296 ASP A CA 1
ATOM 2388 C C . ASP A 1 296 ? -3.105 -13.111 -27.749 1.00 45.59 296 ASP A C 1
ATOM 2390 O O . ASP A 1 296 ? -3.699 -12.358 -26.972 1.00 45.59 296 ASP A O 1
ATOM 2394 N N . THR A 1 297 ? -2.494 -12.663 -28.842 1.00 39.91 297 THR A N 1
ATOM 2395 C CA . THR A 1 297 ? -2.539 -11.265 -29.259 1.00 39.91 297 THR A CA 1
ATOM 2396 C C . THR A 1 297 ? -4.012 -10.867 -29.370 1.00 39.91 297 THR A C 1
ATOM 2398 O O . THR A 1 297 ? -4.714 -11.429 -30.216 1.00 39.91 297 THR A O 1
ATOM 2401 N N . PRO A 1 298 ? -4.534 -9.941 -28.542 1.00 40.06 298 PRO A N 1
ATOM 2402 C CA . PRO A 1 298 ? -5.916 -9.537 -28.686 1.00 40.06 298 PRO A CA 1
ATOM 2403 C C . PRO A 1 298 ? -6.037 -8.869 -30.050 1.00 40.06 298 PRO A C 1
ATOM 2405 O O . PRO A 1 298 ? -5.394 -7.850 -30.305 1.00 40.06 298 PRO A O 1
ATOM 2408 N N . ALA A 1 299 ? -6.833 -9.466 -30.938 1.00 35.84 299 ALA A N 1
ATOM 2409 C CA . ALA A 1 299 ? -7.220 -8.844 -32.189 1.00 35.84 299 ALA A CA 1
ATOM 2410 C C . ALA A 1 299 ? -7.828 -7.480 -31.848 1.00 35.84 299 ALA A C 1
ATOM 2412 O O . ALA A 1 299 ? -8.933 -7.394 -31.308 1.00 35.84 299 ALA A O 1
ATOM 2413 N N . ILE A 1 300 ? -7.077 -6.409 -32.108 1.00 35.22 300 ILE A N 1
ATOM 2414 C CA . ILE A 1 300 ? -7.553 -5.042 -31.945 1.00 35.22 300 ILE A CA 1
ATOM 2415 C C . ILE A 1 300 ? -8.650 -4.856 -32.995 1.00 35.22 300 ILE A C 1
ATOM 2417 O O . ILE A 1 300 ? -8.388 -4.534 -34.152 1.00 35.22 300 ILE A O 1
ATOM 2421 N N . PHE A 1 301 ? -9.897 -5.100 -32.595 1.00 33.31 301 PHE A N 1
ATOM 2422 C CA . PHE A 1 301 ? -11.077 -4.732 -33.363 1.00 33.31 301 PHE A CA 1
ATOM 2423 C C . PHE A 1 301 ? -11.170 -3.205 -33.367 1.00 33.31 301 PHE A C 1
ATOM 2425 O O . PHE A 1 301 ? -11.856 -2.591 -32.550 1.00 33.31 301 PHE A O 1
ATOM 2432 N N . VAL A 1 302 ? -10.475 -2.574 -34.312 1.00 32.78 302 VAL A N 1
ATOM 2433 C CA . VAL A 1 302 ? -10.763 -1.199 -34.710 1.00 32.78 302 VAL A CA 1
ATOM 2434 C C . VAL A 1 302 ? -12.104 -1.232 -35.440 1.00 32.78 302 VAL A C 1
ATOM 2436 O O . VAL A 1 302 ? -12.169 -1.365 -36.662 1.00 32.78 302 VAL A O 1
ATOM 2439 N N . LYS A 1 303 ? -13.209 -1.137 -34.694 1.00 35.28 303 LYS A N 1
ATOM 2440 C CA . LYS A 1 303 ? -14.476 -0.704 -35.286 1.00 35.28 303 LYS A CA 1
ATOM 2441 C C . LYS A 1 303 ? -14.278 0.745 -35.724 1.00 35.28 303 LYS A C 1
ATOM 2443 O O . LYS A 1 303 ? -14.350 1.661 -34.910 1.00 35.28 303 LYS A O 1
ATOM 2448 N N . LYS A 1 304 ? -13.991 0.935 -37.015 1.00 35.34 304 LYS A N 1
ATOM 2449 C CA . LYS A 1 304 ? -14.195 2.214 -37.698 1.00 35.34 304 LYS A CA 1
ATOM 2450 C C . LYS A 1 304 ? -15.652 2.610 -37.472 1.00 35.34 304 LYS A C 1
ATOM 2452 O O . LYS A 1 304 ? -16.547 1.968 -38.015 1.00 35.34 304 LYS A O 1
ATOM 2457 N N . PHE A 1 305 ? -15.879 3.631 -36.658 1.00 42.59 305 PHE A N 1
ATOM 2458 C CA . PHE A 1 305 ? -17.102 4.407 -36.774 1.00 42.59 305 PHE A CA 1
ATOM 2459 C C . PHE A 1 305 ? -16.963 5.227 -38.060 1.00 42.59 305 PHE A C 1
ATOM 2461 O O . PHE A 1 305 ? -15.994 5.973 -38.215 1.00 42.59 305 PHE A O 1
ATOM 2468 N N . ILE A 1 306 ? -17.852 4.938 -39.012 1.00 52.91 306 ILE A N 1
ATOM 2469 C CA . ILE A 1 306 ? -18.088 5.725 -40.228 1.00 52.91 306 ILE A CA 1
ATOM 2470 C C . ILE A 1 306 ? -18.924 6.937 -39.830 1.00 52.91 306 ILE A C 1
ATOM 2472 O O . ILE A 1 306 ? -19.858 6.733 -39.019 1.00 52.91 306 ILE A O 1
#

Sequence (306 aa):
MSTHSAEASKPFGNITSQEPLVSEGSWSDRLSTAIEGTCKSEEEWLTASTEECGKKPTNYVLGAQCGDQDKYVEVTFTCDKPRTDVYTDILTVKKNYHRKLELTIFGRLAHIVEKESPYTETYNRSIENALTAATLPQIMRLSLGYHYAVPLHLKSYMSRELVFAQAKEYVISLGEWRYYELFRMATDLLMYGNNMDTRIQQIAECDTTNIFKHIEVVSHGKRFDEQIALFPELKEPLTAYYVEYMKDHTFGIAREHLGFLNECGADARLASMYQEIFRPGFMDKKYLDSFSSHVDTPAIFVKKFI

Foldseek 3Di:
DDPPDPDPPDPQPPFFWDADDADPQKDKKKKFLVVVVDWAAPVVQQVVVCVQLVHGFPDKTFTGDDPPDNTGGMMMTMHNHHHDPPLVVVVVVVLVVLLVLLVVLVVQLVVLLQPDAAPDPVSLVSLVVSLCVSCVVVCCCVVVVPPPPPPPPVPSIDMLVSLLSSLLSLLVNLLSQLLSLLSVLQSCQQHPVDDCPVSLVSNVCSALVNSVVVSCVSVVNPCSVVSCVVVVVSSVVSSVSSLQSNLSRNRLAHSVVSPCSNPPCSSVVSSVVSSVQHHHSGGDNPRPDPVVPDPPPPPPPPPPDD

pLDDT: mean 84.35, std 16.47, range [32.78, 98.38]

Secondary structure (DSSP, 8-state):
--------PPPPPS-PPPPPPPPTT-EEEEEE-GGGT--B-HHHHHHHHHHHHTS--SEEEE--B-TTSS-BSEEEEEESSPP--HHHHHHHHHHHHHHHHHHHHHHHHHHHHHHS-TTSHHHHHHHHHHHHHHHHHHHHHHHTT----------SSEEHHHHHHHHHHHHHHHHHHHHHHHHHHHHHHHHT----HHHHHHHHTTSTTTHHHHHHHHTTTSSHHHHHHH-GGGHHHHHHHHHHHHHHS-TTS-GGG-TTTTSTTHHHHHHHHHHHHEETTEE--TTS-SGGGT------------